Protein 4P4M (pdb70)

Solvent-accessible surface area: 14721 Å² total; per-residue (Å²): 184,105,66,112,68,2,35,72,59,0,48,107,2,45,38,10,30,94,204,27,0,21,58,7,52,95,80,83,51,5,121,39,10,106,66,0,65,159,98,5,144,93,5,120,90,16,75,116,55,26,71,18,1,16,162,15,44,140,19,31,82,65,131,1,38,69,101,7,3,60,70,0,23,83,31,0,106,94,23,2,111,109,59,33,24,167,44,22,38,4,54,9,2,6,24,36,61,26,159,58,95,112,6,23,22,2,37,5,1,0,3,31,42,166,139,15,82,131,80,112,117,33,6,5,61,70,34,10,2,23,102,0,1,109,53,0,66,79,72,159,1,4,72,21,53,14,40,89,31,73,42,101,0,31,1,0,0,70,11,69,90,66,121,146,87,100,103,19,69,0,12,57,0,35,0,40,2,1,40,39,122,1,24,17,1,0,41,5,24,44,1,5,16,157,77,14,24,66,80,3,79,105,24,0,130,93,107,20,22,43,13,16,24,18,1,0,0,105,50,28,70,122,150,119,54,126,130,106,74,68,17,18,117,82,4,52,8,121,116,139,19,43,118,79,37,44,152,27,201,24,14,75,43,0,1,85,56,3,62,37,118,94,24,120,22,84,101,0,72,100

Organism: Leishmania infantum (NCBI:txid5671)

CATH classification: 1.10.150.20 (+2 more: 3.30.460.10, 3.30.210.10)

Secondary structure (DSSP, 8-state):
-HHHHHHHHHTTSTT--HHHHHHHHHHH---SHHHHHHHGGG-SS--HHHHHHHHTHHHHTSPEEHHHHHHHHHHHHHHHHHHH-TTEEEEE-HHHHTT-SEESSEEEEEEE-TTSPPPSS-GGGGTHHHHHHHHHHHTTSEEEEEEE-SSEEEEEE-PPPB---B-PPPEEEEEEEE-GGGHHHHHHHHH--HHHHHHHHHHHHHTTEEE-SS-EEE--SHHHH---SSSEETTEE-HHHHTTB---SSHHHHHHHTT-----GGG---

Foldseek 3Di:
DQLVQLQVACCLFPPDHSVNSSCCCVVPVDRHLVVCLVCVVVDDVDDQLSVQSSVQVVLQPDWAFLVVLVVVQVVLQVLCCVQVNDQKGKDWAAVSQLVDRTHNATEIEIEGEPPHDDDPDQPLVVCVVVSSVVSQVVVVQFDGFNDDDSFKTWGWGFDPWDDVIRGTGTGIYMYGYAYHQLQQLLNDARNADPVLVVVLQVLLVVQQWGGDSLAIFRQDDPVSNPPPDSADDSNHGDPVRVVRGDGDDHNVVSCVVSVHDDDRSNRRDD

Radius of gyration: 20.67 Å; Cα contacts (8 Å, |Δi|>4): 439; chains: 1; bounding box: 66×52×55 Å

Sequence (270 aa):
KPKLKAIQELTQVHHGFGPRAAAALFDREGIFTVDELLQQKADSIPSLTDQQRVGIKYFYDINEKKIPMMQESVLHENYLREKCMEEVLGKDFSILICGSYRRRHPFSGDVDAILSRTLDAPPLSEPVAATGVLGHFVEFLESLKYLEATMAQGPLKYMGMGRLPPRINTKVYKARRVDIRRLIETKSVPTAMMLTFTGSKNFNVIMRQQAAISKGYLLNEYGLFKLGTPEEARGKNAGEEELGVPKDELEDKRVEVRSEQQDVFDVLGMPYAKPENRDP

InterPro domains:
  IPR002008 DNA polymerase family X, beta-like [PR00870] (64-81)
  IPR002008 DNA polymerase family X, beta-like [PR00870] (140-154)
  IPR002008 DNA polymerase family X, beta-like [PR00870] (181-200)
  IPR002008 DNA polymerase family X, beta-like [PR00870] (268-276)
  IPR002008 DNA polymerase family X, beta-like [PR00870] (283-290)
  IPR002008 DNA polymerase family X, beta-like [PR00870] (357-374)
  IPR002054 DNA-directed DNA polymerase X [SM00483] (10-375)
  IPR002054 DNA-directed DNA polymerase X [cd00141] (13-374)
  IPR010996 Crossover junction endonuclease MUS81-like, HHH domain [PF14716] (12-82)
  IPR018944 DNA polymerase lambda, fingers domain [PF10391] (97-150)
  IPR022312 DNA polymerase family X [PR00869] (180-194)
  IPR022312 DNA polymerase family X [PR00869] (194-202)
  IPR022312 DNA polymerase family X [PR00869] (356-374)
  IPR022312 DNA polymerase family X [PTHR11276] (10-375)
  IPR027421 DNA polymerase lambda lyase domain superfamily [G3DSA:1.10.150.110] (7-90)
  IPR027421 DNA polymerase lambda lyase domain superfamily [SSF47802] (3-86)
  IPR028207 DNA polymerase beta, palm domain [PF14792] (152-276)
  IPR029398 DNA polymerase beta, thumb domain [PF14791] (283-374)
  IPR037160 DNA polymerase, thumb domain superfamily [G3DSA:3.30.210.10] (276-376)
  IPR043519 Nucleotidyltransferase superfamily [G3DSA:3.30.460.10] (153-275)

Structure (mmCIF, N/CA/C/O backbone):
data_4P4M
#
_entry.id   4P4M
#
_cell.length_a   108.680
_cell.length_b   108.680
_cell.length_c   151.641
_cell.angle_alpha   90.00
_cell.angle_beta   90.00
_cell.angle_gamma   120.00
#
_symmetry.space_group_name_H-M   'P 65 2 2'
#
loop_
_entity.id
_entity.type
_entity.pdbx_description
1 polymer 'DNA polymerase beta'
2 polymer "DNA (5'-D(*CP*AP*GP*TP*A)-3')"
3 polymer "DNA (5'-D(P*AP*TP*AP*CP*TP*G)-3')"
4 non-polymer "2',3'-DIDEOXY-THYMIDINE-5'-TRIPHOSPHATE"
5 non-polymer 'MAGNESIUM ION'
6 non-polymer 'SODIUM ION'
7 water water
#
loop_
_atom_site.group_PDB
_atom_site.id
_atom_site.type_symbol
_atom_site.label_atom_id
_atom_site.label_alt_id
_atom_site.label_comp_id
_atom_site.label_asym_id
_atom_site.label_entity_id
_atom_site.label_seq_id
_atom_site.pdbx_PDB_ins_code
_atom_site.Cartn_x
_atom_site.Cartn_y
_atom_site.Cartn_z
_atom_site.occupancy
_atom_site.B_iso_or_equiv
_atom_site.auth_seq_id
_atom_site.auth_comp_id
_atom_site.auth_asym_id
_atom_site.auth_atom_id
_atom_site.pdbx_PDB_model_num
ATOM 1 N N . LYS A 1 92 ? -0.550 -18.821 24.188 1.00 110.85 90 LYS A N 1
ATOM 2 C CA . LYS A 1 92 ? -1.326 -19.937 23.655 1.00 108.22 90 LYS A CA 1
ATOM 3 C C . LYS A 1 92 ? -2.536 -19.525 22.803 1.00 107.29 90 LYS A C 1
ATOM 4 O O . LYS A 1 92 ? -2.939 -20.274 21.913 1.00 104.21 90 LYS A O 1
ATOM 10 N N . PRO A 1 93 ? -3.126 -18.345 23.072 1.00 109.07 91 PRO A N 1
ATOM 11 C CA . PRO A 1 93 ? -4.320 -17.963 22.308 1.00 103.33 91 PRO A CA 1
ATOM 12 C C . PRO A 1 93 ? -4.157 -18.176 20.804 1.00 93.70 91 PRO A C 1
ATOM 13 O O . PRO A 1 93 ? -5.083 -18.656 20.149 1.00 90.82 91 PRO A O 1
ATOM 17 N N . LYS A 1 94 ? -2.990 -17.834 20.269 1.00 86.85 92 LYS A N 1
ATOM 18 C CA . LYS A 1 94 ? -2.757 -17.936 18.834 1.00 87.94 92 LYS A CA 1
ATOM 19 C C . LYS A 1 94 ? -2.451 -19.361 18.377 1.00 86.47 92 LYS A C 1
ATOM 20 O O . LYS A 1 94 ? -2.408 -19.633 17.179 1.00 80.09 92 LYS A O 1
ATOM 26 N N . LEU A 1 95 ? -2.237 -20.268 19.324 1.00 83.97 93 LEU A N 1
ATOM 27 C CA . LEU A 1 95 ? -2.004 -21.669 18.985 1.00 76.04 93 LEU A CA 1
ATOM 28 C C . LEU A 1 95 ? -3.308 -22.368 18.627 1.00 70.82 93 LEU A C 1
ATOM 29 O O . LEU A 1 95 ? -3.355 -23.179 17.703 1.00 60.62 93 LEU A O 1
ATOM 34 N N . LYS A 1 96 ? -4.366 -22.055 19.369 1.00 68.18 94 LYS A N 1
ATOM 35 C CA . LYS A 1 96 ? -5.690 -22.578 19.060 1.00 65.83 94 LYS A CA 1
ATOM 36 C C . LYS A 1 96 ? -6.170 -21.988 17.738 1.00 60.63 94 LYS A C 1
ATOM 37 O O . LYS A 1 96 ? -6.814 -22.666 16.940 1.00 62.38 94 LYS A O 1
ATOM 39 N N . ALA A 1 97 ? -5.848 -20.718 17.518 1.00 56.69 95 ALA A N 1
ATOM 40 C CA . ALA A 1 97 ? -6.197 -20.037 16.282 1.00 58.25 95 ALA A CA 1
ATOM 41 C C . ALA A 1 97 ? -5.551 -20.731 15.082 1.00 59.92 95 ALA A C 1
ATOM 42 O O . ALA A 1 97 ? -6.210 -21.017 14.082 1.00 52.16 95 ALA A O 1
ATOM 44 N N . ILE A 1 98 ? -4.257 -21.005 15.189 1.00 55.90 96 ILE A N 1
ATOM 45 C CA . ILE A 1 98 ? -3.541 -21.681 14.117 1.00 53.48 96 ILE A CA 1
ATOM 46 C C . ILE A 1 98 ? -4.141 -23.058 13.825 1.00 54.74 96 ILE A C 1
ATOM 47 O O . ILE A 1 98 ? -4.377 -23.407 12.667 1.00 50.10 96 ILE A O 1
ATOM 52 N N . GLN A 1 99 ? -4.406 -23.832 14.873 1.00 54.27 97 GLN A N 1
ATOM 53 C CA . GLN A 1 99 ? -4.993 -25.161 14.701 1.00 58.71 97 GLN A CA 1
ATOM 54 C C . GLN A 1 99 ? -6.384 -25.066 14.074 1.00 62.85 97 GLN A C 1
ATOM 55 O O . GLN A 1 99 ? -6.852 -25.994 13.411 1.00 57.45 97 GLN A O 1
ATOM 57 N N . GLU A 1 100 ? -7.036 -23.933 14.302 1.00 41.68 98 GLU A N 1
ATOM 58 C CA . GLU A 1 100 ? -8.368 -23.672 13.780 1.00 48.89 98 GLU A CA 1
ATOM 59 C C . GLU A 1 100 ? -8.300 -23.248 12.317 1.00 44.68 98 GLU A C 1
ATOM 60 O O . GLU A 1 100 ? -8.959 -23.832 11.452 1.00 39.27 98 GLU A O 1
ATOM 66 N N . LEU A 1 101 ? -7.494 -22.224 12.050 1.00 42.61 99 LEU A N 1
ATOM 67 C CA . LEU A 1 101 ? -7.428 -21.623 10.724 1.00 38.08 99 LEU A CA 1
ATOM 68 C C . LEU A 1 101 ? -6.812 -22.546 9.670 1.00 37.67 99 LEU A C 1
ATOM 69 O O . LEU A 1 101 ? -7.167 -22.472 8.493 1.00 39.45 99 LEU A O 1
ATOM 74 N N . THR A 1 102 ? -5.900 -23.421 10.084 1.00 35.02 100 THR A N 1
ATOM 75 C CA . THR A 1 102 ? -5.287 -24.344 9.136 1.00 35.76 100 THR A CA 1
ATOM 76 C C . THR A 1 102 ? -6.272 -25.414 8.674 1.00 38.41 100 THR A C 1
ATOM 77 O O . THR A 1 102 ? -5.909 -26.304 7.917 1.00 35.94 100 THR A O 1
ATOM 81 N N . GLN A 1 103 ? -7.518 -25.341 9.130 1.00 35.70 101 GLN A N 1
ATOM 82 C CA . GLN A 1 103 ? -8.539 -26.245 8.605 1.00 34.46 101 GLN A CA 1
ATOM 83 C C . GLN A 1 103 ? -8.936 -25.838 7.185 1.00 39.23 101 GLN A C 1
ATOM 84 O O . GLN A 1 103 ? -9.430 -26.661 6.413 1.00 36.51 101 GLN A O 1
ATOM 90 N N . VAL A 1 104 ? -8.718 -24.568 6.845 1.00 33.28 102 VAL A N 1
ATOM 91 C CA . VAL A 1 104 ? -9.050 -24.067 5.510 1.00 30.64 102 VAL A CA 1
ATOM 92 C C . VAL A 1 104 ? -7.986 -24.418 4.469 1.00 31.95 102 VAL A C 1
ATOM 93 O O . VAL A 1 104 ? -6.807 -24.195 4.692 1.00 28.70 102 VAL A O 1
ATOM 97 N N . HIS A 1 105 ? -8.415 -24.952 3.328 1.00 28.50 103 HIS A N 1
ATOM 98 C CA A HIS A 1 105 ? -7.526 -25.316 2.222 0.50 28.03 103 HIS A CA 1
ATOM 99 C CA B HIS A 1 105 ? -7.476 -25.322 2.277 0.50 24.91 103 HIS A CA 1
ATOM 100 C C . HIS A 1 105 ? -6.723 -24.104 1.749 1.00 27.59 103 HIS A C 1
ATOM 101 O O . HIS A 1 105 ? -7.312 -23.063 1.412 1.00 31.23 103 HIS A O 1
ATOM 114 N N . GLY A 1 106 ? -5.398 -24.229 1.716 1.00 28.18 104 GLY A N 1
ATOM 115 C CA . GLY A 1 106 ? -4.535 -23.140 1.291 1.00 30.15 104 GLY A CA 1
ATOM 116 C C . GLY A 1 106 ? -3.885 -22.373 2.436 1.00 33.30 104 GLY A C 1
ATOM 117 O O . GLY A 1 106 ? -2.982 -21.557 2.220 1.00 33.32 104 GLY A O 1
ATOM 118 N N . PHE A 1 107 ? -4.343 -22.618 3.658 1.00 31.20 105 PHE A N 1
ATOM 119 C CA . PHE A 1 107 ? -3.761 -21.950 4.822 1.00 29.93 105 PHE A CA 1
ATOM 120 C C . PHE A 1 107 ? -2.918 -22.918 5.632 1.00 34.88 105 PHE A C 1
ATOM 121 O O . PHE A 1 107 ? -3.424 -23.900 6.143 1.00 37.21 105 PHE A O 1
ATOM 129 N N . GLY A 1 108 ? -1.624 -22.649 5.739 1.00 34.70 106 GLY A N 1
ATOM 130 C CA . GLY A 1 108 ? -0.775 -23.430 6.617 1.00 38.89 106 GLY A CA 1
ATOM 131 C C . GLY A 1 108 ? -0.455 -22.613 7.858 1.00 41.62 106 GLY A C 1
ATOM 132 O O . GLY A 1 108 ? -0.976 -21.505 8.026 1.00 38.19 106 GLY A O 1
ATOM 133 N N . PRO A 1 109 ? 0.414 -23.145 8.732 1.00 38.04 107 PRO A N 1
ATOM 134 C CA . PRO A 1 109 ? 0.780 -22.445 9.972 1.00 42.89 107 PRO A CA 1
ATOM 135 C C . PRO A 1 109 ? 1.248 -21.013 9.722 1.00 47.66 107 PRO A C 1
ATOM 136 O O . PRO A 1 109 ? 0.969 -20.118 10.522 1.00 47.05 107 PRO A O 1
ATOM 140 N N . ARG A 1 110 ? 1.948 -20.794 8.615 1.00 47.30 108 ARG A N 1
ATOM 141 C CA . ARG A 1 110 ? 2.489 -19.472 8.326 1.00 50.72 108 ARG A CA 1
ATOM 142 C C . ARG A 1 110 ? 1.394 -18.441 8.051 1.00 49.92 108 ARG A C 1
ATOM 143 O O . ARG A 1 110 ? 1.413 -17.339 8.609 1.00 45.63 108 ARG A O 1
ATOM 151 N N . ALA A 1 111 ? 0.440 -18.801 7.194 1.00 42.66 109 ALA A N 1
ATOM 152 C CA . ALA A 1 111 ? -0.660 -17.900 6.844 1.00 42.77 109 ALA A CA 1
ATOM 153 C C . ALA A 1 111 ? -1.596 -17.672 8.027 1.00 42.84 109 ALA A C 1
ATOM 154 O O . ALA A 1 111 ? -2.1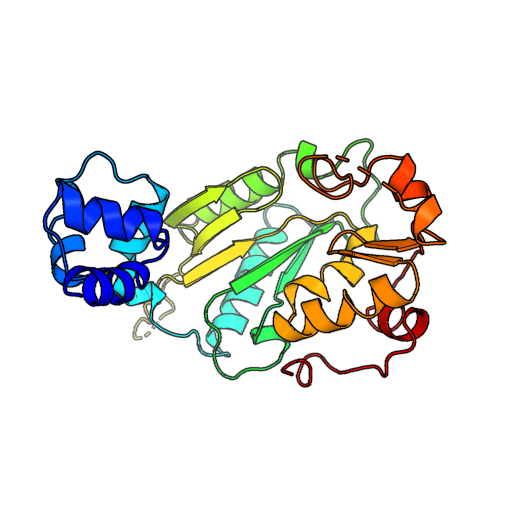30 -16.576 8.211 1.00 45.15 109 ALA A O 1
ATOM 156 N N . ALA A 1 112 ? -1.794 -18.715 8.822 1.00 46.25 110 ALA A N 1
ATOM 157 C CA . ALA A 1 112 ? -2.685 -18.636 9.976 1.00 50.50 110 ALA A CA 1
ATOM 158 C C . ALA A 1 112 ? -2.144 -17.638 11.003 1.00 52.00 110 ALA A C 1
ATOM 159 O O . ALA A 1 112 ? -2.896 -16.836 11.559 1.00 49.73 110 ALA A O 1
ATOM 161 N N . ALA A 1 113 ? -0.835 -17.684 11.238 1.00 46.19 111 ALA A N 1
ATOM 162 C CA . ALA A 1 113 ? -0.183 -16.738 12.142 1.00 45.93 111 ALA A CA 1
ATOM 163 C C . ALA A 1 113 ? -0.394 -15.297 11.679 1.00 54.08 111 ALA A C 1
ATOM 164 O O . ALA A 1 113 ? -0.792 -14.434 12.463 1.00 51.64 111 ALA A O 1
ATOM 166 N N . ALA A 1 114 ? -0.134 -15.041 10.400 1.00 49.81 112 ALA A N 1
ATOM 167 C CA . ALA A 1 114 ? -0.297 -13.701 9.845 1.00 53.81 112 ALA A CA 1
ATOM 168 C C . ALA A 1 114 ? -1.719 -13.181 10.032 1.00 60.49 112 ALA A C 1
ATOM 169 O O . ALA A 1 114 ? -1.919 -12.006 10.342 1.00 62.49 112 ALA A O 1
ATOM 171 N N . LEU A 1 115 ? -2.703 -14.057 9.838 1.00 57.61 113 LEU A N 1
ATOM 172 C CA . LEU A 1 115 ? -4.105 -13.697 10.032 1.00 51.49 113 LEU A CA 1
ATOM 173 C C . LEU A 1 115 ? -4.368 -13.261 11.468 1.00 48.84 113 LEU A C 1
ATOM 174 O O . LEU A 1 115 ? -5.082 -12.290 11.714 1.00 56.26 113 LEU A O 1
ATOM 179 N N . PHE A 1 116 ? -3.798 -14.004 12.410 1.00 47.27 114 PHE A N 1
ATOM 180 C CA . PHE A 1 116 ? -3.959 -13.719 13.829 1.00 49.92 114 PHE A CA 1
ATOM 181 C C . PHE A 1 116 ? -3.263 -12.412 14.212 1.00 58.63 114 PHE A C 1
ATOM 182 O O . PHE A 1 116 ? -3.817 -11.595 14.950 1.00 59.96 114 PHE A O 1
ATOM 190 N N . ASP A 1 117 ? -2.054 -12.213 13.693 1.00 66.02 115 ASP A N 1
ATOM 191 C CA . ASP A 1 117 ? -1.218 -11.080 14.088 1.00 69.92 115 ASP A CA 1
ATOM 192 C C . ASP A 1 117 ? -1.566 -9.775 13.372 1.00 69.25 115 ASP A C 1
ATOM 193 O O . ASP A 1 117 ? -1.501 -8.700 13.967 1.00 73.57 115 ASP A O 1
ATOM 198 N N . ARG A 1 118 ? -1.937 -9.865 12.100 1.00 65.21 116 ARG A N 1
ATOM 199 C CA . ARG A 1 118 ? -2.211 -8.665 11.312 1.00 65.11 116 ARG A CA 1
ATOM 200 C C . ARG A 1 118 ? -3.703 -8.382 11.130 1.00 81.95 116 ARG A C 1
ATOM 201 O O . ARG A 1 118 ? -4.082 -7.312 10.653 1.00 93.97 116 ARG A O 1
ATOM 203 N N . GLU A 1 119 ? -4.549 -9.335 11.511 1.00 78.19 117 GLU A N 1
ATOM 204 C CA . GLU A 1 119 ? -5.983 -9.199 11.277 1.00 72.48 117 GLU A CA 1
ATOM 205 C C . GLU A 1 119 ? -6.811 -9.479 12.529 1.00 68.53 117 GLU A C 1
ATOM 206 O O . GLU A 1 119 ? -8.013 -9.209 12.560 1.00 67.61 117 GLU A O 1
ATOM 212 N N . GLY A 1 120 ? -6.169 -10.024 13.556 1.00 64.96 118 GLY A N 1
ATOM 213 C CA . GLY A 1 120 ? -6.855 -10.351 14.794 1.00 69.40 118 GLY A CA 1
ATOM 214 C C . GLY A 1 120 ? -7.911 -11.424 14.602 1.00 64.53 118 GLY A C 1
ATOM 215 O O . GLY A 1 120 ? -8.758 -11.647 15.471 1.00 52.03 118 GLY A O 1
ATOM 216 N N . ILE A 1 121 ? -7.857 -12.089 13.451 1.00 60.97 119 ILE A N 1
ATOM 217 C CA . ILE A 1 121 ? -8.791 -13.161 13.133 1.00 51.21 119 ILE A CA 1
ATOM 218 C C . ILE A 1 121 ? -8.347 -14.438 13.827 1.00 54.11 119 ILE A C 1
ATOM 219 O O . ILE A 1 121 ? -7.206 -14.863 13.664 1.00 51.21 119 ILE A O 1
ATOM 224 N N . PHE A 1 122 ? -9.239 -15.050 14.603 1.00 49.94 120 PHE A N 1
ATOM 225 C CA . PHE A 1 122 ? -8.873 -16.259 15.346 1.00 42.59 120 PHE A CA 1
ATOM 226 C C . PHE A 1 122 ? -9.813 -17.447 15.151 1.00 48.94 120 PHE A C 1
ATOM 227 O O . PHE A 1 122 ? -9.603 -18.514 15.739 1.00 50.57 120 PHE A O 1
ATOM 235 N N . THR A 1 123 ? -10.840 -17.281 14.322 1.00 43.82 121 THR A N 1
ATOM 236 C CA . THR A 1 123 ? -11.733 -18.400 14.016 1.00 39.62 121 THR A CA 1
ATOM 237 C C . THR A 1 123 ? -12.003 -18.496 12.526 1.00 35.69 121 THR A C 1
ATOM 238 O O . THR A 1 123 ? -11.953 -17.492 11.813 1.00 42.08 121 THR A O 1
ATOM 242 N N . VAL A 1 124 ? -12.298 -19.710 12.069 1.00 33.37 122 VAL A N 1
ATOM 243 C CA . VAL A 1 124 ? -12.646 -19.954 10.676 1.00 35.51 122 VAL A CA 1
ATOM 244 C C . VAL A 1 124 ? -13.864 -19.131 10.261 1.00 38.97 122 VAL A C 1
ATOM 245 O O . VAL A 1 124 ? -13.909 -18.603 9.154 1.00 37.99 122 VAL A O 1
ATOM 249 N N . ASP A 1 125 ? -14.840 -19.029 11.166 1.00 35.71 123 ASP A N 1
ATOM 250 C CA . ASP A 1 125 ? -16.094 -18.310 10.923 1.00 42.40 123 ASP A CA 1
ATOM 251 C C . ASP A 1 125 ? -15.833 -16.844 10.580 1.00 40.69 123 ASP A C 1
ATOM 252 O O . ASP A 1 125 ? -16.484 -16.272 9.700 1.00 37.39 123 ASP A O 1
ATOM 257 N N . GLU A 1 126 ? -14.889 -16.233 11.291 1.00 36.94 124 GLU A N 1
ATOM 258 C CA . GLU A 1 126 ? -14.508 -14.847 11.036 1.00 33.98 124 GLU A CA 1
ATOM 259 C C . GLU A 1 126 ? -13.760 -14.700 9.711 1.00 34.45 124 GLU A C 1
ATOM 260 O O . GLU A 1 126 ? -13.966 -13.733 8.979 1.00 42.52 124 GLU A O 1
ATOM 266 N N . LEU A 1 127 ? -12.895 -15.663 9.406 1.00 33.39 125 LEU A N 1
ATOM 267 C CA . LEU A 1 127 ? -12.197 -15.663 8.116 1.00 34.56 125 LEU A CA 1
ATOM 268 C C . LEU A 1 127 ? -13.180 -15.682 6.947 1.00 39.30 125 LEU A C 1
ATOM 269 O O . LEU A 1 127 ? -13.013 -14.931 5.988 1.00 41.44 125 LEU A O 1
ATOM 274 N N . LEU A 1 128 ? -14.204 -16.530 7.031 1.00 33.53 126 LEU A N 1
ATOM 275 C CA . LEU A 1 128 ? -15.189 -16.640 5.951 1.00 42.11 126 LEU A CA 1
ATOM 276 C C . LEU A 1 128 ? -15.955 -15.335 5.745 1.00 47.71 126 LEU A C 1
ATOM 277 O O . LEU A 1 128 ? -16.104 -14.860 4.618 1.00 42.55 126 LEU A O 1
ATOM 282 N N . GLN A 1 129 ? -16.446 -14.769 6.844 1.00 37.37 127 GLN A N 1
ATOM 283 C CA A GLN A 1 129 ? -17.258 -13.550 6.766 0.60 43.03 127 GLN A CA 1
ATOM 284 C CA B GLN A 1 129 ? -17.231 -13.546 6.829 0.40 42.04 127 GLN A CA 1
ATOM 285 C C . GLN A 1 129 ? -16.426 -12.359 6.286 1.00 45.01 127 GLN A C 1
ATOM 286 O O . GLN A 1 129 ? -16.964 -11.454 5.645 1.00 54.18 127 GLN A O 1
ATOM 297 N N . LYS A 1 130 ? -15.121 -12.373 6.547 1.00 42.31 128 LYS A N 1
ATOM 298 C CA . LYS A 1 130 ? -14.256 -11.237 6.203 1.00 53.61 128 LYS A CA 1
ATOM 299 C C . LYS A 1 130 ? -13.358 -11.368 4.965 1.00 59.19 128 LYS A C 1
ATOM 300 O O . LYS A 1 130 ? -12.806 -10.370 4.503 1.00 55.24 128 LYS A O 1
ATOM 306 N N . ALA A 1 131 ? -13.197 -12.580 4.440 1.00 50.34 129 ALA A N 1
ATOM 307 C CA . ALA A 1 131 ? -12.228 -12.827 3.363 1.00 44.17 129 ALA A CA 1
ATOM 308 C C . ALA A 1 131 ? -12.224 -11.773 2.248 1.00 45.25 129 ALA A C 1
ATOM 309 O O . ALA A 1 131 ? -11.163 -11.371 1.771 1.00 47.54 129 ALA A O 1
ATOM 311 N N . ASP A 1 132 ? -13.405 -11.347 1.817 1.00 46.00 130 ASP A N 1
ATOM 312 C CA . ASP A 1 132 ? -13.505 -10.409 0.701 1.00 58.32 130 ASP A CA 1
ATOM 313 C C . ASP A 1 132 ? -12.815 -9.073 0.998 1.00 65.19 130 ASP A C 1
ATOM 314 O O . ASP A 1 132 ? -12.332 -8.402 0.087 1.00 61.37 130 ASP A O 1
ATOM 319 N N . SER A 1 133 ? -12.761 -8.701 2.274 1.00 64.98 131 SER A N 1
ATOM 320 C CA . SER A 1 133 ? -12.164 -7.430 2.677 1.00 64.45 131 SER A CA 1
ATOM 321 C C . SER A 1 133 ? -10.671 -7.563 2.959 1.00 64.78 131 SER A C 1
ATOM 322 O O . SER A 1 133 ? -10.021 -6.599 3.358 1.00 71.63 131 SER A O 1
ATOM 325 N N . ILE A 1 134 ? -10.132 -8.761 2.760 1.00 56.13 132 ILE A N 1
ATOM 326 C CA . ILE A 1 134 ? -8.699 -8.992 2.914 1.00 58.07 132 ILE A CA 1
ATOM 327 C C . ILE A 1 134 ? -8.043 -9.116 1.542 1.00 70.32 132 ILE A C 1
ATOM 328 O O . ILE A 1 134 ? -8.332 -10.048 0.796 1.00 64.77 132 ILE A O 1
ATOM 333 N N . PRO A 1 135 ? -7.146 -8.176 1.208 1.00 76.01 133 PRO A N 1
ATOM 334 C CA . PRO A 1 135 ? -6.567 -8.110 -0.137 1.00 62.21 133 PRO A CA 1
ATOM 335 C C . PRO A 1 135 ? -5.360 -9.022 -0.326 1.00 62.51 133 PRO A C 1
ATOM 336 O O . PRO A 1 135 ? -5.080 -9.436 -1.451 1.00 66.26 133 PRO A O 1
ATOM 340 N N . SER A 1 136 ? -4.657 -9.332 0.757 1.00 65.68 134 SER A N 1
ATOM 341 C CA . SER A 1 136 ? -3.450 -10.146 0.671 1.00 69.98 134 SER A CA 1
ATOM 342 C C . SER A 1 136 ? -3.725 -11.584 0.227 1.00 78.19 134 SER A C 1
ATOM 343 O O . SER A 1 136 ? -2.882 -12.211 -0.418 1.00 78.44 134 SER A O 1
ATOM 346 N N . LEU A 1 137 ? -4.902 -12.103 0.571 1.00 80.60 135 LEU A N 1
ATOM 347 C CA . LEU A 1 137 ? -5.265 -13.475 0.217 1.00 67.60 135 LEU A CA 1
ATOM 348 C C . LEU A 1 137 ? -5.032 -13.740 -1.261 1.00 55.94 135 LEU A C 1
ATOM 349 O O . LEU A 1 137 ? -5.388 -12.922 -2.111 1.00 65.05 135 LEU A O 1
ATOM 354 N N . THR A 1 138 ? -4.436 -14.888 -1.561 1.00 43.57 136 THR A N 1
ATOM 355 C CA . THR A 1 138 ? -4.245 -15.315 -2.937 1.00 49.81 136 THR A CA 1
ATOM 356 C C . THR A 1 138 ? -5.537 -15.880 -3.521 1.00 66.98 136 THR A C 1
ATOM 357 O O . THR A 1 138 ? -6.506 -16.128 -2.799 1.00 63.99 136 THR A O 1
ATOM 361 N N . ASP A 1 139 ? -5.539 -16.093 -4.832 1.00 71.29 137 ASP A N 1
ATOM 362 C CA . ASP A 1 139 ? -6.680 -16.698 -5.512 1.00 64.94 137 ASP A CA 1
ATOM 363 C C . ASP A 1 139 ? -6.960 -18.126 -5.025 1.00 53.40 137 ASP A C 1
ATOM 364 O O . ASP A 1 139 ? -8.118 -18.531 -4.895 1.00 61.95 137 ASP A O 1
ATOM 369 N N . GLN A 1 140 ? -5.906 -18.882 -4.738 1.00 38.51 138 GLN A N 1
ATOM 370 C CA . GLN A 1 140 ? -6.076 -20.254 -4.244 1.00 22.55 138 GLN A CA 1
ATOM 371 C C . GLN A 1 140 ? -6.687 -20.350 -2.834 1.00 39.58 138 GLN A C 1
ATOM 372 O O . GLN A 1 140 ? -7.471 -21.262 -2.533 1.00 36.76 138 GLN A O 1
ATOM 378 N N . GLN A 1 141 ? -6.292 -19.435 -1.955 1.00 39.25 139 GLN A N 1
ATOM 379 C CA . GLN A 1 141 ? -6.857 -19.394 -0.610 1.00 34.70 139 GLN A CA 1
ATOM 380 C C . GLN A 1 141 ? -8.323 -19.003 -0.693 1.00 32.63 139 GLN A C 1
ATOM 381 O O . GLN A 1 141 ? -9.152 -19.456 0.109 1.00 29.15 139 GLN A O 1
ATOM 387 N N . ARG A 1 142 ? -8.649 -18.168 -1.677 1.00 27.03 140 ARG A N 1
ATOM 388 C CA . ARG A 1 142 ? -10.019 -17.693 -1.834 1.00 27.11 140 ARG A CA 1
ATOM 389 C C . ARG A 1 142 ? -10.969 -18.821 -2.222 1.00 27.71 140 ARG A C 1
ATOM 390 O O . ARG A 1 142 ? -12.139 -18.820 -1.827 1.00 25.21 140 ARG A O 1
ATOM 398 N N . VAL A 1 143 ? -10.470 -19.782 -2.996 1.00 25.46 141 VAL A N 1
ATOM 399 C CA . VAL A 1 143 ? -11.273 -20.953 -3.341 1.00 23.16 141 VAL A CA 1
ATOM 400 C C . VAL A 1 143 ? -11.516 -21.825 -2.112 1.00 28.51 141 VAL A C 1
ATOM 401 O O . VAL A 1 143 ? -12.622 -22.327 -1.904 1.00 24.88 141 VAL A O 1
ATOM 405 N N . GLY A 1 144 ? -10.491 -21.998 -1.283 1.00 25.80 142 GLY A N 1
ATOM 406 C CA . GLY A 1 144 ? -10.642 -22.787 -0.069 1.00 26.06 142 GLY A CA 1
ATOM 407 C C . GLY A 1 144 ? -11.693 -22.214 0.866 1.00 27.43 142 GLY A C 1
ATOM 408 O O . GLY A 1 144 ? -12.437 -22.940 1.538 1.00 26.56 142 GLY A O 1
ATOM 409 N N . ILE A 1 145 ? -11.757 -20.888 0.909 1.00 23.20 143 ILE A N 1
ATOM 410 C CA . ILE A 1 145 ? -12.739 -20.199 1.729 1.00 22.92 143 ILE A CA 1
ATOM 411 C C . ILE A 1 145 ? -14.146 -20.310 1.146 1.00 30.40 143 ILE A C 1
ATOM 412 O O . ILE A 1 145 ? -15.093 -20.684 1.844 1.00 24.93 143 ILE A O 1
ATOM 417 N N . LYS A 1 146 ? -14.280 -19.997 -0.136 1.00 24.94 144 LYS A N 1
ATOM 418 C CA . LYS A 1 146 ? -15.587 -20.027 -0.796 1.00 27.68 144 LYS A CA 1
ATOM 419 C C . LYS A 1 146 ? -16.246 -21.407 -0.761 1.00 22.24 144 LYS A C 1
ATOM 420 O O . LYS A 1 146 ? -17.474 -21.517 -0.621 1.00 22.37 144 LYS A O 1
ATOM 426 N N . TYR A 1 147 ? -15.433 -22.457 -0.891 1.00 21.61 145 TYR A N 1
ATOM 427 C CA . TYR A 1 147 ? -15.932 -23.835 -0.928 1.00 21.34 145 TYR A CA 1
ATOM 428 C C . TYR A 1 147 ? -15.709 -24.603 0.381 1.00 19.14 145 TYR A C 1
ATOM 429 O O . TYR A 1 147 ? -15.673 -25.834 0.386 1.00 21.44 145 TYR A O 1
ATOM 438 N N . PHE A 1 148 ? -15.580 -23.875 1.489 1.00 21.28 146 PHE A N 1
ATOM 439 C CA . PHE A 1 148 ? -15.338 -24.501 2.794 1.00 23.39 146 PHE A CA 1
ATOM 440 C C . PHE A 1 148 ? -16.339 -25.609 3.131 1.00 26.30 146 PHE A C 1
ATOM 441 O O . PHE A 1 148 ? -15.935 -26.695 3.536 1.00 22.26 146 PHE A O 1
ATOM 449 N N . TYR A 1 149 ? -17.636 -25.351 2.966 1.00 21.27 147 TYR A N 1
ATOM 450 C CA . TYR A 1 149 ? -18.631 -26.388 3.260 1.00 25.35 147 TYR A CA 1
ATOM 451 C C . TYR A 1 149 ? -18.432 -27.636 2.378 1.00 21.06 147 TYR A C 1
ATOM 452 O O . TYR A 1 149 ? -18.305 -28.758 2.894 1.00 21.94 147 TYR A O 1
ATOM 461 N N . ASP A 1 150 ? -18.383 -27.443 1.057 1.00 18.98 148 ASP A N 1
ATOM 462 C CA . ASP A 1 150 ? -18.226 -28.569 0.122 1.00 18.17 148 ASP A CA 1
ATOM 463 C C . ASP A 1 150 ? -16.958 -29.381 0.403 1.00 26.93 148 ASP A C 1
ATOM 464 O O . ASP A 1 150 ? -16.976 -30.615 0.394 1.00 20.60 148 ASP A O 1
ATOM 469 N N . ILE A 1 151 ? -15.857 -28.678 0.636 1.00 20.24 149 ILE A N 1
ATOM 470 C CA . ILE A 1 151 ? -14.553 -29.325 0.789 1.00 18.85 149 ILE A CA 1
ATOM 471 C C . ILE A 1 151 ? -14.490 -30.237 2.024 1.00 22.36 149 ILE A C 1
ATOM 472 O O . ILE A 1 151 ? -13.773 -31.233 2.028 1.00 26.94 149 ILE A O 1
ATOM 477 N N . ASN A 1 152 ? -15.258 -29.917 3.061 1.00 20.92 150 ASN A N 1
ATOM 478 C CA . ASN A 1 152 ? -15.269 -30.757 4.256 1.00 24.02 150 ASN A CA 1
ATOM 479 C C . ASN A 1 152 ? -16.232 -31.948 4.192 1.00 28.04 150 ASN A C 1
ATOM 480 O O . ASN A 1 152 ? -16.375 -32.679 5.170 1.00 28.84 150 ASN A O 1
ATOM 485 N N . GLU A 1 153 ? -16.897 -32.142 3.055 1.00 21.97 151 GLU A N 1
ATOM 486 C CA . GLU A 1 153 ? -17.813 -33.282 2.906 1.00 21.45 151 GLU A CA 1
ATOM 487 C C . GLU A 1 153 ? -17.112 -34.411 2.128 1.00 24.01 151 GLU A C 1
ATOM 488 O O . GLU A 1 153 ? -16.428 -34.148 1.156 1.00 28.30 151 GLU A O 1
ATOM 494 N N . LYS A 1 154 ? -17.260 -35.658 2.569 1.00 22.88 152 LYS A N 1
ATOM 495 C CA A LYS A 1 154 ? -16.651 -36.800 1.883 0.40 26.77 152 LYS A CA 1
ATOM 496 C CA B LYS A 1 154 ? -16.626 -36.764 1.858 0.60 24.55 152 LYS A CA 1
ATOM 497 C C . LYS A 1 154 ? -17.476 -37.243 0.681 1.00 24.93 152 LYS A C 1
ATOM 498 O O . LYS A 1 154 ? -18.693 -37.085 0.675 1.00 26.67 152 LYS A O 1
ATOM 509 N N . ILE A 1 155 ? -16.811 -37.806 -0.327 1.00 23.07 153 ILE A N 1
ATOM 510 C CA . ILE A 1 155 ? -17.473 -38.308 -1.534 1.00 17.11 153 ILE A CA 1
ATOM 511 C C . ILE A 1 155 ? -17.786 -39.808 -1.389 1.00 22.24 153 ILE A C 1
ATOM 512 O O . ILE A 1 155 ? -16.869 -40.609 -1.215 1.00 20.48 153 ILE A O 1
ATOM 517 N N . PRO A 1 156 ? -19.071 -40.195 -1.484 1.00 25.28 154 PRO A N 1
ATOM 518 C CA . PRO A 1 156 ? -19.415 -41.623 -1.444 1.00 22.53 154 PRO A CA 1
ATOM 519 C C . PRO A 1 156 ? -18.900 -42.331 -2.696 1.00 22.81 154 PRO A C 1
ATOM 520 O O . PRO A 1 156 ? -18.896 -41.734 -3.776 1.00 22.96 154 PRO A O 1
ATOM 524 N N . MET A 1 157 ? -18.493 -43.591 -2.553 1.00 25.04 155 MET A N 1
ATOM 525 C CA A MET A 1 157 ? -17.976 -44.366 -3.680 0.50 26.03 155 MET A CA 1
ATOM 526 C CA B MET A 1 157 ? -17.985 -44.383 -3.671 0.50 28.37 155 MET A CA 1
ATOM 527 C C . MET A 1 157 ? -18.877 -44.286 -4.913 1.00 23.95 155 MET A C 1
ATOM 528 O O . MET A 1 157 ? -18.387 -44.134 -6.034 1.00 24.35 155 MET A O 1
ATOM 537 N N . GLN A 1 158 ? -20.192 -44.380 -4.720 1.00 25.19 156 GLN A N 1
ATOM 538 C CA . GLN A 1 158 ? -21.113 -44.332 -5.859 1.00 31.11 156 GLN A CA 1
ATOM 539 C C . GLN A 1 158 ? -20.949 -43.060 -6.696 1.00 28.55 156 GLN A C 1
ATOM 540 O O . GLN A 1 158 ? -21.074 -43.098 -7.920 1.00 25.71 156 GLN A O 1
ATOM 546 N N 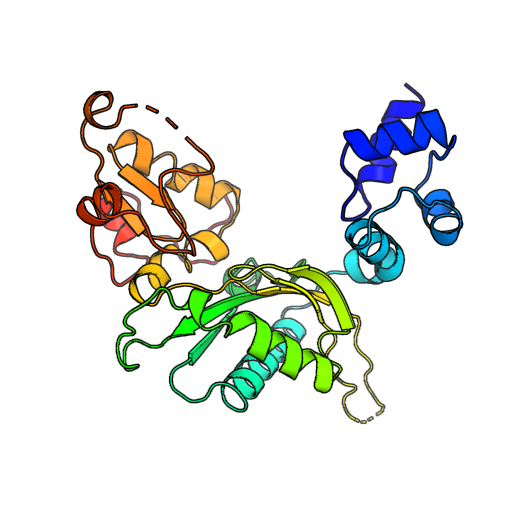. GLU A 1 159 ? -20.673 -41.933 -6.046 1.00 23.49 157 GLU A N 1
ATOM 547 C CA . GLU A 1 159 ? -20.473 -40.698 -6.802 1.00 22.14 157 GLU A CA 1
ATOM 548 C C . GLU A 1 159 ? -19.108 -40.666 -7.511 1.00 18.53 157 GLU A C 1
ATOM 549 O O . GLU A 1 159 ? -19.001 -40.154 -8.629 1.00 21.72 157 GLU A O 1
ATOM 555 N N . SER A 1 160 ? -18.070 -41.204 -6.877 1.00 20.19 158 SER A N 1
ATOM 556 C CA . SER A 1 160 ? -16.769 -41.312 -7.544 1.00 21.58 158 SER A CA 1
ATOM 557 C C . SER A 1 160 ? -16.848 -42.126 -8.837 1.00 25.38 158 SER A C 1
ATOM 558 O O . SER A 1 160 ? -16.167 -41.801 -9.824 1.00 21.12 158 SER A O 1
ATOM 561 N N . VAL A 1 161 ? -17.653 -43.191 -8.834 1.00 22.57 159 VAL A N 1
ATOM 562 C CA . VAL A 1 161 ? -17.908 -43.944 -10.070 1.00 23.57 159 VAL A CA 1
ATOM 563 C C . VAL A 1 161 ? -18.445 -43.018 -11.172 1.00 21.50 159 VAL A C 1
ATOM 564 O O . VAL A 1 161 ? -18.031 -43.114 -12.342 1.00 22.27 159 VAL A O 1
ATOM 568 N N . LEU A 1 162 ? -19.366 -42.131 -10.801 1.00 21.14 160 LEU A N 1
ATOM 569 C CA . LEU A 1 162 ? -19.910 -41.159 -11.755 1.00 21.25 160 LEU A CA 1
ATOM 570 C C . LEU A 1 162 ? -18.858 -40.154 -12.251 1.00 23.51 160 LEU A C 1
ATOM 571 O O . LEU A 1 162 ? -18.867 -39.787 -13.429 1.00 21.22 160 LEU A O 1
ATOM 576 N N . HIS A 1 163 ? -17.979 -39.682 -11.361 1.00 18.01 161 HIS A N 1
ATOM 577 C CA . HIS A 1 163 ? -16.885 -38.799 -11.799 1.00 18.56 161 HIS A CA 1
ATOM 578 C C . HIS A 1 163 ? -15.958 -39.547 -12.759 1.00 19.80 161 HIS A C 1
ATOM 579 O O . HIS A 1 163 ? -15.528 -39.000 -13.787 1.00 19.31 161 HIS A O 1
ATOM 586 N N . GLU A 1 164 ? -15.651 -40.798 -12.437 1.00 16.88 162 GLU A N 1
ATOM 587 C CA . GLU A 1 164 ? -14.808 -41.598 -13.328 1.00 19.18 162 GLU A CA 1
ATOM 588 C C . GLU A 1 164 ? -15.406 -41.706 -14.738 1.00 22.67 162 GLU A C 1
ATOM 589 O O . GLU A 1 164 ? -14.714 -41.488 -15.739 1.00 20.85 162 GLU A O 1
ATOM 595 N N . ASN A 1 165 ? -16.685 -42.063 -14.817 1.00 20.65 163 ASN A N 1
ATOM 596 C CA . ASN A 1 165 ? -17.339 -42.231 -16.116 1.00 24.38 163 ASN A CA 1
ATOM 597 C C . ASN A 1 165 ? -17.404 -40.918 -16.896 1.00 23.71 163 ASN A C 1
ATOM 598 O O . ASN A 1 165 ? -17.205 -40.895 -18.113 1.00 20.97 163 ASN A O 1
ATOM 603 N N . TYR A 1 166 ? -17.683 -39.826 -16.185 1.00 21.44 164 TYR A N 1
ATOM 604 C CA . TYR A 1 166 ? -17.795 -38.504 -16.794 1.00 21.97 164 TYR A CA 1
ATOM 605 C C . TYR A 1 166 ? -16.459 -38.065 -17.394 1.00 22.76 164 TYR A C 1
ATOM 606 O O . TYR A 1 166 ? -16.397 -37.647 -18.550 1.00 22.25 164 TYR A O 1
ATOM 615 N N . LEU A 1 167 ? -15.392 -38.149 -16.605 1.00 19.51 165 LEU A N 1
ATOM 616 C CA . LEU A 1 167 ? -14.071 -37.721 -17.078 1.00 20.20 165 LEU A CA 1
ATOM 617 C C . LEU A 1 167 ? -13.593 -38.581 -18.256 1.00 18.18 165 LEU A C 1
ATOM 618 O O . LEU A 1 167 ? -12.997 -38.060 -19.212 1.00 20.30 165 LEU A O 1
ATOM 623 N N . ARG A 1 168 ? -13.854 -39.891 -18.195 1.00 17.96 166 ARG A N 1
ATOM 624 C CA . ARG A 1 168 ? -13.483 -40.789 -19.300 1.00 19.94 166 ARG A CA 1
ATOM 625 C C . ARG A 1 168 ? -14.226 -40.442 -20.596 1.00 25.20 166 ARG A C 1
ATOM 626 O O . ARG A 1 168 ? -13.640 -40.414 -21.693 1.00 20.00 166 ARG A O 1
ATOM 634 N N . GLU A 1 169 ? -15.524 -40.200 -20.477 1.00 20.00 167 GLU A N 1
ATOM 635 C CA . GLU A 1 169 ? -16.306 -39.803 -21.635 1.00 22.66 167 GLU A CA 1
ATOM 636 C C . GLU A 1 169 ? -15.816 -38.481 -22.236 1.00 21.24 167 GLU A C 1
ATOM 637 O O . GLU A 1 169 ? -15.652 -38.383 -23.452 1.00 22.03 167 GLU A O 1
ATOM 643 N N . LYS A 1 170 ? -15.588 -37.466 -21.397 1.00 20.67 168 LYS A N 1
ATOM 644 C CA . LYS A 1 170 ? -15.177 -36.151 -21.905 1.00 20.60 168 LYS A CA 1
ATOM 645 C C . LYS A 1 170 ? -13.769 -36.217 -22.493 1.00 22.07 168 LYS A C 1
ATOM 646 O O . LYS A 1 170 ? -13.470 -35.545 -23.475 1.00 21.74 168 LYS A O 1
ATOM 652 N N . CYS A 1 171 ? -12.902 -37.021 -21.881 1.00 19.63 169 CYS A N 1
ATOM 653 C CA . CYS A 1 171 ? -11.572 -37.256 -22.438 1.00 20.05 169 CYS A CA 1
ATOM 654 C C . CYS A 1 171 ? -11.669 -37.817 -23.873 1.00 23.45 169 CYS A C 1
ATOM 655 O O . CYS A 1 171 ? -11.036 -37.301 -24.803 1.00 23.03 169 CYS A O 1
ATOM 658 N N . MET A 1 172 ? -12.476 -38.858 -24.063 1.00 20.13 170 MET A N 1
ATOM 659 C CA . MET A 1 172 ? -12.660 -39.421 -25.407 1.00 23.53 170 MET A CA 1
ATOM 660 C C . MET A 1 172 ? -13.194 -38.384 -26.400 1.00 26.71 170 MET A C 1
ATOM 661 O O . MET A 1 172 ? -12.741 -38.324 -27.553 1.00 22.70 170 MET A O 1
ATOM 666 N N . GLU A 1 173 ? -14.152 -37.572 -25.949 1.00 23.86 171 GLU A N 1
ATOM 667 C CA A GLU A 1 173 ? -14.797 -36.582 -26.815 0.50 25.47 171 GLU A CA 1
ATOM 668 C CA B GLU A 1 173 ? -14.810 -36.583 -26.800 0.50 25.25 171 GLU A CA 1
ATOM 669 C C . GLU A 1 173 ? -13.832 -35.526 -27.333 1.00 25.38 171 GLU A C 1
ATOM 670 O O . GLU A 1 173 ? -13.819 -35.222 -28.525 1.00 26.08 171 GLU A O 1
ATOM 681 N N . VAL A 1 174 ? -13.015 -34.966 -26.442 1.00 19.54 172 VAL A N 1
ATOM 682 C CA . VAL A 1 174 ? -12.165 -33.836 -26.829 1.00 23.54 172 VAL A CA 1
ATOM 683 C C . VAL A 1 174 ? -10.710 -34.215 -27.159 1.00 27.20 172 VAL A C 1
ATOM 684 O O . VAL A 1 174 ? -10.070 -33.550 -27.983 1.00 23.39 172 VAL A O 1
ATOM 688 N N . LEU A 1 175 ? -10.200 -35.287 -26.548 1.00 22.97 173 LEU A N 1
ATOM 689 C CA . LEU A 1 175 ? -8.814 -35.722 -26.805 1.00 23.37 173 LEU A CA 1
ATOM 690 C C . LEU A 1 175 ? -8.686 -36.952 -27.710 1.00 27.28 173 LEU A C 1
ATOM 691 O O . LEU A 1 175 ? -7.632 -37.168 -28.323 1.00 25.11 173 LEU A O 1
ATOM 696 N N . GLY A 1 176 ? -9.736 -37.768 -27.781 1.00 24.39 174 GLY A N 1
ATOM 697 C CA . GLY A 1 176 ? -9.740 -38.925 -28.673 1.00 23.71 174 GLY A CA 1
ATOM 698 C C . GLY A 1 176 ? -9.096 -40.180 -28.105 1.00 23.15 174 GLY A C 1
ATOM 699 O O . GLY A 1 176 ? -8.674 -40.206 -26.952 1.00 20.48 174 GLY A O 1
ATOM 700 N N . LYS A 1 177 ? -8.986 -41.220 -28.934 1.00 21.53 175 LYS A N 1
ATOM 701 C CA . LYS A 1 177 ? -8.584 -42.548 -28.469 1.00 22.20 175 LYS A CA 1
ATOM 702 C C . LYS A 1 177 ? -7.121 -42.654 -28.035 1.00 23.50 175 LYS A C 1
ATOM 703 O O . LYS A 1 177 ? -6.743 -43.641 -27.411 1.00 23.40 175 LYS A O 1
ATOM 709 N N . ASP A 1 178 ? -6.289 -41.664 -28.368 1.00 22.98 176 ASP A N 1
ATOM 710 C CA . ASP A 1 178 ? -4.874 -41.722 -27.950 1.00 24.32 176 ASP A CA 1
ATOM 711 C C . ASP A 1 178 ? -4.691 -41.523 -26.442 1.00 22.16 176 ASP A C 1
ATOM 712 O O . ASP A 1 178 ? -3.607 -41.777 -25.910 1.00 18.64 176 ASP A O 1
ATOM 717 N N . PHE A 1 179 ? -5.732 -41.042 -25.761 1.00 21.44 177 PHE A N 1
ATOM 718 C CA . PHE A 1 179 ? -5.635 -40.712 -24.339 1.00 18.84 177 PHE A CA 1
ATOM 719 C C . PHE A 1 179 ? -6.544 -41.568 -23.453 1.00 22.54 177 PHE A C 1
ATOM 720 O O . PHE A 1 179 ? -7.529 -42.131 -23.919 1.00 22.23 177 PHE A O 1
ATOM 728 N N . SER A 1 180 ? -6.201 -41.674 -22.172 1.00 18.53 178 SER A N 1
ATOM 729 C CA . SER A 1 180 ? -7.083 -42.347 -21.224 1.00 20.06 178 SER A CA 1
ATOM 730 C C . SER A 1 180 ? -7.086 -41.666 -19.851 1.00 22.97 178 SER A C 1
ATOM 731 O O . SER A 1 180 ? -6.163 -40.913 -19.516 1.00 16.49 178 SER A O 1
ATOM 734 N N . ILE A 1 181 ? -8.132 -41.947 -19.073 1.00 19.73 179 ILE A N 1
ATOM 735 C CA . ILE A 1 181 ? -8.273 -41.464 -17.695 1.00 18.42 179 ILE A CA 1
ATOM 736 C C . ILE A 1 181 ? -8.383 -42.645 -16.730 1.00 20.82 179 ILE A C 1
ATOM 737 O O . ILE A 1 181 ? -9.136 -43.600 -16.986 1.00 21.30 179 ILE A O 1
ATOM 742 N N . LEU A 1 182 ? -7.634 -42.575 -15.627 1.00 17.43 180 LEU A N 1
ATOM 743 C CA . LEU A 1 182 ? -7.683 -43.572 -14.548 1.00 22.75 180 LEU A CA 1
ATOM 744 C C . LEU A 1 182 ? -7.839 -42.846 -13.206 1.00 24.03 180 LEU A C 1
ATOM 745 O O . LEU A 1 182 ? -7.096 -41.904 -12.919 1.00 20.39 180 LEU A O 1
ATOM 750 N N . ILE A 1 183 ? -8.792 -43.280 -12.386 1.00 19.40 181 ILE A N 1
ATOM 751 C CA . ILE A 1 183 ? -8.996 -42.673 -11.069 1.00 18.97 181 ILE A CA 1
ATOM 752 C C . ILE A 1 183 ? -8.302 -43.526 -10.004 1.00 20.78 181 ILE A C 1
ATOM 753 O O . ILE A 1 183 ? -8.574 -44.725 -9.892 1.00 21.13 181 ILE A O 1
ATOM 758 N N . CYS A 1 184 ? -7.412 -42.909 -9.232 1.00 18.75 182 CYS A N 1
ATOM 759 C CA . CYS A 1 184 ? -6.632 -43.612 -8.211 1.00 18.14 182 CYS A CA 1
ATOM 760 C C . CYS A 1 184 ? -7.059 -43.197 -6.803 1.00 20.66 182 CYS A C 1
ATOM 761 O O . CYS A 1 184 ? -8.240 -43.206 -6.504 1.00 17.56 182 CYS A O 1
ATOM 764 N N . GLY A 1 185 ? -6.105 -42.823 -5.948 1.00 19.11 183 GLY A N 1
ATOM 765 C CA . GLY A 1 185 ? -6.431 -42.396 -4.591 1.00 19.27 183 GLY A CA 1
ATOM 766 C C . GLY A 1 185 ? -7.159 -43.453 -3.756 1.00 19.77 183 GLY A C 1
ATOM 767 O O . GLY A 1 185 ? -7.098 -44.646 -4.049 1.00 19.15 183 GLY A O 1
ATOM 768 N N . SER A 1 186 ? -7.853 -43.010 -2.707 1.00 20.01 184 SER A N 1
ATOM 769 C CA . SER A 1 186 ? -8.545 -43.925 -1.799 1.00 20.24 184 SER A CA 1
ATOM 770 C C . SER A 1 186 ? -9.726 -44.651 -2.451 1.00 23.39 184 SER A C 1
ATOM 771 O O . SER A 1 186 ? -10.158 -45.699 -1.968 1.00 23.05 184 SER A O 1
ATOM 774 N N . TYR A 1 187 ? -10.2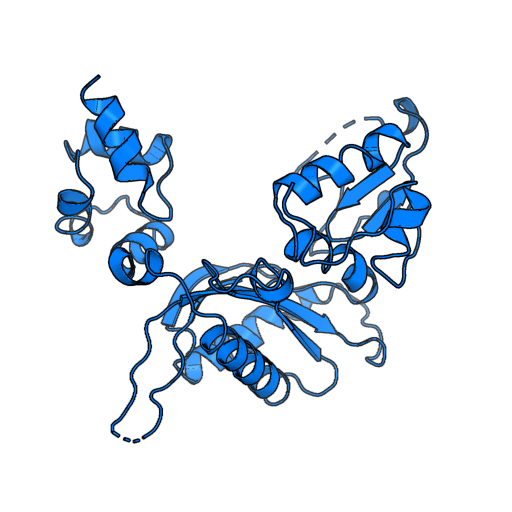38 -44.090 -3.542 1.00 18.88 185 TYR A N 1
ATOM 775 C CA . TYR A 1 187 ? -11.230 -44.763 -4.378 1.00 22.46 185 TYR A CA 1
ATOM 776 C C . TYR A 1 187 ? -10.700 -46.086 -4.942 1.00 19.98 185 TYR A C 1
ATOM 777 O O . TYR A 1 187 ? -11.368 -47.120 -4.846 1.00 19.92 185 TYR A O 1
ATOM 786 N N . ARG A 1 188 ? -9.509 -46.059 -5.539 1.00 20.23 186 ARG A N 1
ATOM 787 C CA . ARG A 1 188 ? -8.912 -47.299 -6.051 1.00 19.75 186 ARG A CA 1
ATOM 788 C C . ARG A 1 188 ? -8.573 -48.272 -4.902 1.00 23.06 186 ARG A C 1
ATOM 789 O O . ARG A 1 188 ? -8.564 -49.501 -5.096 1.00 21.59 186 ARG A O 1
ATOM 797 N N . ARG A 1 189 ? -8.323 -47.731 -3.705 1.00 20.14 187 ARG A N 1
ATOM 798 C CA . ARG A 1 189 ? -8.110 -48.555 -2.507 1.00 23.07 187 ARG A CA 1
ATOM 799 C C . ARG A 1 189 ? -9.441 -49.074 -1.925 1.00 25.19 187 ARG A C 1
ATOM 800 O O . ARG A 1 189 ? -9.466 -49.712 -0.865 1.00 24.38 187 ARG A O 1
ATOM 808 N N . ARG A 1 190 ? -10.532 -48.805 -2.640 1.00 20.61 188 ARG A N 1
ATOM 809 C CA . ARG A 1 190 ? -11.875 -49.315 -2.296 1.00 20.71 188 ARG A CA 1
ATOM 810 C C . ARG A 1 190 ? -12.479 -48.805 -0.984 1.00 29.57 188 ARG A C 1
ATOM 811 O O . ARG A 1 190 ? -13.315 -49.485 -0.364 1.00 26.78 188 ARG A O 1
ATOM 819 N N . HIS A 1 191 ? -12.079 -47.606 -0.568 1.00 23.86 189 HIS A N 1
ATOM 820 C CA . HIS A 1 191 ? -12.716 -46.969 0.585 1.00 25.23 189 HIS A CA 1
ATOM 821 C C . HIS A 1 191 ? -14.155 -46.583 0.238 1.00 23.36 189 HIS A C 1
ATOM 822 O O . HIS A 1 191 ? -14.430 -46.138 -0.877 1.00 23.40 189 HIS A O 1
ATOM 829 N N . PRO A 1 192 ? -15.085 -46.759 1.190 1.00 23.42 190 PRO A N 1
ATOM 830 C CA . PRO A 1 192 ? -16.475 -46.346 0.948 1.00 22.83 190 PRO A CA 1
ATOM 831 C C . PRO A 1 192 ? -16.634 -44.831 0.752 1.00 23.10 190 PRO A C 1
ATOM 832 O O . PRO A 1 192 ? -17.612 -44.415 0.126 1.00 24.25 190 PRO A O 1
ATOM 836 N N . PHE A 1 193 ? -15.708 -44.033 1.283 1.00 22.35 191 PHE A N 1
ATOM 837 C CA . PHE A 1 193 ? -15.697 -42.586 1.038 1.00 24.41 191 PHE A CA 1
ATOM 838 C C . PHE A 1 193 ? -14.296 -42.102 0.674 1.00 24.61 191 PHE A C 1
ATOM 839 O O . PHE A 1 193 ? -13.301 -42.709 1.080 1.00 24.92 191 PHE A O 1
ATOM 847 N N . SER A 1 194 ? -14.221 -40.998 -0.072 1.00 20.75 192 SER A N 1
ATOM 848 C CA . SER A 1 194 ? -12.940 -40.388 -0.427 1.00 18.22 192 SER A CA 1
ATOM 849 C C . SER A 1 194 ? -12.996 -38.873 -0.233 1.00 25.46 192 SER A C 1
ATOM 850 O O . SER A 1 194 ? -14.061 -38.263 -0.339 1.00 23.94 192 SER A O 1
ATOM 853 N N . GLY A 1 195 ? -11.841 -38.268 0.028 1.00 19.73 193 GLY A N 1
ATOM 854 C CA . GLY A 1 195 ? -11.767 -36.831 0.228 1.00 23.34 193 GLY A CA 1
ATOM 855 C C . GLY A 1 195 ? -11.829 -36.035 -1.070 1.00 23.93 193 GLY A C 1
ATOM 856 O O . GLY A 1 195 ? -12.404 -34.949 -1.104 1.00 22.94 193 GLY A O 1
ATOM 857 N N . ASP A 1 196 ? -11.234 -36.571 -2.134 1.00 21.27 194 ASP A N 1
ATOM 858 C CA . ASP A 1 196 ? -11.154 -35.865 -3.421 1.00 16.04 194 ASP A CA 1
ATOM 859 C C . ASP A 1 196 ? -11.183 -36.875 -4.571 1.00 19.83 194 ASP A C 1
ATOM 860 O O . ASP A 1 196 ? -11.375 -38.082 -4.353 1.00 18.86 194 ASP A O 1
ATOM 865 N N . VAL A 1 197 ? -11.010 -36.381 -5.791 1.00 19.03 195 VAL A N 1
ATOM 866 C CA . VAL A 1 197 ? -10.888 -37.242 -6.967 1.00 21.48 195 VAL A CA 1
ATOM 867 C C . VAL A 1 197 ? -9.459 -37.133 -7.519 1.00 20.65 195 VAL A C 1
ATOM 868 O O . VAL A 1 197 ? -9.050 -36.050 -7.933 1.00 17.22 195 VAL A O 1
ATOM 872 N N . ASP A 1 198 ? -8.702 -38.238 -7.515 1.00 17.08 196 ASP A N 1
ATOM 873 C CA . ASP A 1 198 ? -7.328 -38.245 -8.028 1.00 20.46 196 ASP A CA 1
ATOM 874 C C . ASP A 1 198 ? -7.254 -38.928 -9.386 1.00 21.69 196 ASP A C 1
ATOM 875 O O . ASP A 1 198 ? -7.354 -40.160 -9.475 1.00 20.51 196 ASP A O 1
ATOM 880 N N . ALA A 1 199 ? -7.070 -38.139 -10.441 1.00 16.99 197 ALA A N 1
ATOM 881 C CA . ALA A 1 199 ? -7.076 -38.686 -11.793 1.00 19.22 197 ALA A CA 1
ATOM 882 C C . ALA A 1 199 ? -5.688 -38.636 -12.445 1.00 16.95 197 ALA A C 1
ATOM 883 O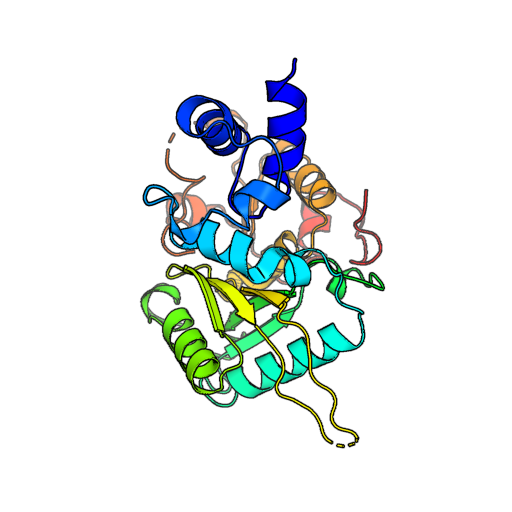 O . ALA A 1 199 ? -4.922 -37.694 -12.219 1.00 17.78 197 ALA A O 1
ATOM 885 N N . ILE A 1 200 ? -5.377 -39.665 -13.235 1.00 15.84 198 ILE A N 1
ATOM 886 C CA . ILE A 1 200 ? -4.215 -39.655 -14.130 1.00 16.64 198 ILE A CA 1
ATOM 887 C C . ILE A 1 200 ? -4.689 -39.566 -15.574 1.00 15.43 198 ILE A C 1
ATOM 888 O O . ILE A 1 200 ? -5.553 -40.337 -16.011 1.00 18.97 198 ILE A O 1
ATOM 893 N N . LEU A 1 201 ? -4.131 -38.605 -16.305 1.00 14.49 199 LEU A N 1
ATOM 894 C CA . LEU A 1 201 ? -4.351 -38.486 -17.740 1.00 13.16 199 LEU A CA 1
ATOM 895 C C . LEU A 1 201 ? -3.070 -38.943 -18.446 1.00 13.63 199 LEU A C 1
ATOM 896 O O . LEU A 1 201 ? -1.988 -38.459 -18.133 1.00 15.94 199 LEU A O 1
ATOM 901 N N . SER A 1 202 ? -3.179 -39.878 -19.386 1.00 15.48 200 SER A N 1
ATOM 902 C CA . SER A 1 202 ? -1.984 -40.379 -20.063 1.00 16.11 200 SER A CA 1
ATOM 903 C C . SER A 1 202 ? -2.282 -40.914 -21.464 1.00 21.85 200 SER A C 1
ATOM 904 O O . SER A 1 202 ? -3.416 -41.306 -21.759 1.00 18.90 200 SER A O 1
ATOM 907 N N . ARG A 1 203 ? -1.266 -40.924 -22.327 1.00 17.83 201 ARG A N 1
ATOM 908 C CA . ARG A 1 203 ? -1.408 -41.527 -23.655 1.00 16.90 201 ARG A CA 1
ATOM 909 C C . ARG A 1 203 ? -1.358 -43.051 -23.553 1.00 18.43 201 ARG A C 1
ATOM 910 O O . ARG A 1 203 ? -0.638 -43.605 -22.72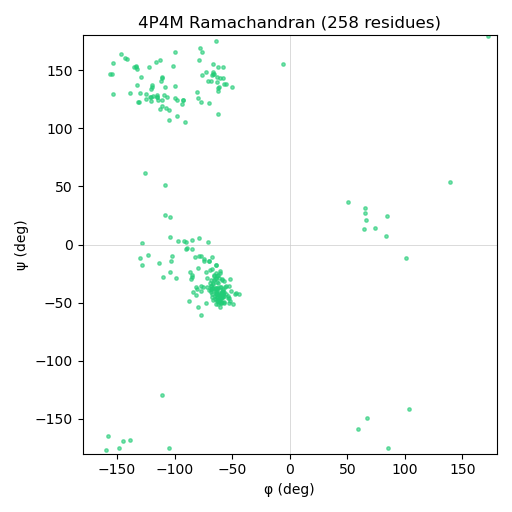0 1.00 21.45 201 ARG A O 1
ATOM 918 N N . THR A 1 204 ? -2.117 -43.736 -24.406 1.00 18.67 202 THR A N 1
ATOM 919 C CA . THR A 1 204 ? -2.187 -45.190 -24.342 1.00 22.90 202 THR A CA 1
ATOM 920 C C . THR A 1 204 ? -0.935 -45.842 -24.938 1.00 25.23 202 THR A C 1
ATOM 921 O O . THR A 1 204 ? -0.160 -45.199 -25.657 1.00 22.32 202 THR A O 1
ATOM 925 N N . LEU A 1 205 ? -0.764 -47.133 -24.662 1.00 23.32 203 LEU A N 1
ATOM 926 C CA . LEU A 1 205 ? 0.331 -47.905 -25.253 1.00 26.11 203 LEU A CA 1
ATOM 927 C C . LEU A 1 205 ? 0.298 -47.915 -26.779 1.00 28.15 203 LEU A C 1
ATOM 928 O O . LEU A 1 205 ? 1.343 -47.971 -27.419 1.00 29.43 203 LEU A O 1
ATOM 933 N N . ASP A 1 206 ? -0.896 -47.836 -27.360 1.00 25.85 204 ASP A N 1
ATOM 934 C CA . ASP A 1 206 ? -1.052 -47.824 -28.820 1.00 28.28 204 ASP A CA 1
ATOM 935 C C . ASP A 1 206 ? -0.790 -46.469 -29.498 1.00 30.26 204 ASP A C 1
ATOM 936 O O . ASP A 1 206 ? -0.563 -46.418 -30.699 1.00 30.57 204 ASP A O 1
ATOM 941 N N . ALA A 1 207 ? -0.850 -45.376 -28.747 1.00 23.92 205 ALA A N 1
ATOM 942 C CA . ALA A 1 207 ? -0.677 -44.041 -29.331 1.00 21.70 205 ALA A CA 1
ATOM 943 C C . ALA A 1 207 ? 0.720 -43.859 -29.920 1.00 24.18 205 ALA A C 1
ATOM 944 O O . ALA A 1 207 ? 1.697 -44.365 -29.364 1.00 26.08 205 ALA A O 1
ATOM 946 N N . PRO A 1 208 ? 0.830 -43.129 -31.043 1.00 24.26 206 PRO A N 1
ATOM 947 C CA . PRO A 1 208 ? 2.183 -42.956 -31.593 1.00 30.94 206 PRO A CA 1
ATOM 948 C C . PRO A 1 208 ? 3.071 -42.117 -30.675 1.00 27.50 206 PRO A C 1
ATOM 949 O O . PRO A 1 208 ? 2.570 -41.245 -29.963 1.00 25.31 206 PRO A O 1
ATOM 953 N N . PRO A 1 209 ? 4.381 -42.399 -30.668 1.00 28.24 207 PRO A N 1
ATOM 954 C CA . PRO A 1 209 ? 5.329 -41.646 -29.837 1.00 29.05 207 PRO A CA 1
ATOM 955 C C . PRO A 1 209 ? 5.456 -40.202 -30.310 1.00 26.20 207 PRO A C 1
ATOM 956 O O . PRO A 1 209 ? 5.349 -39.947 -31.509 1.00 25.36 207 PRO A O 1
ATOM 960 N N . LEU A 1 210 ? 5.677 -39.278 -29.376 1.00 22.66 208 LEU A N 1
ATOM 961 C CA . LEU A 1 210 ? 5.851 -37.863 -29.698 1.00 23.54 208 LEU A CA 1
ATOM 962 C C . LEU A 1 210 ? 7.349 -37.506 -29.708 1.00 22.29 208 LEU A C 1
ATOM 963 O O . LEU A 1 210 ? 8.176 -38.276 -29.221 1.00 23.76 208 LEU A O 1
ATOM 968 N N . SER A 1 211 ? 7.693 -36.347 -30.261 1.00 22.40 209 SER A N 1
ATOM 969 C CA . SER A 1 211 ? 9.093 -35.913 -30.306 1.00 22.74 209 SER A CA 1
ATOM 970 C C . SER A 1 211 ? 9.460 -34.953 -29.165 1.00 26.06 209 SER A C 1
ATOM 971 O O . SER A 1 211 ? 10.595 -34.476 -29.095 1.00 25.43 209 SER A O 1
ATOM 974 N N . GLU A 1 212 ? 8.505 -34.690 -28.272 1.00 19.33 210 GLU A N 1
ATOM 975 C CA . GLU A 1 212 ? 8.692 -33.770 -27.145 1.00 19.11 210 GLU A CA 1
ATOM 976 C C . GLU A 1 212 ? 7.875 -34.292 -25.962 1.00 20.52 210 GLU A C 1
ATOM 977 O O . GLU A 1 212 ? 7.004 -35.147 -26.156 1.00 19.86 210 GLU A O 1
ATOM 983 N N . PRO A 1 213 ? 8.150 -33.792 -24.741 1.00 19.73 211 PRO A N 1
ATOM 984 C CA . PRO A 1 213 ? 7.338 -34.184 -23.579 1.00 17.63 211 PRO A CA 1
ATOM 985 C C . PRO A 1 213 ? 5.868 -33.905 -23.854 1.00 17.86 211 PRO A C 1
ATOM 986 O O . PRO A 1 213 ? 5.542 -32.844 -24.399 1.00 18.71 211 PRO A O 1
ATOM 990 N N . VAL A 1 214 ? 4.986 -34.828 -23.471 1.00 17.39 212 VAL A N 1
ATOM 991 C CA . VAL A 1 214 ? 3.551 -34.636 -23.740 1.00 15.18 212 VAL A CA 1
ATOM 992 C C . VAL A 1 214 ? 3.016 -33.359 -23.093 1.00 17.52 212 VAL A C 1
ATOM 993 O O . VAL A 1 214 ? 2.095 -32.713 -23.616 1.00 20.41 212 VAL A O 1
ATOM 997 N N . ALA A 1 215 ? 3.614 -32.966 -21.976 1.00 16.06 213 ALA A N 1
ATOM 998 C CA . ALA A 1 215 ? 3.189 -31.750 -21.289 1.00 19.44 213 ALA A CA 1
ATOM 999 C C . ALA A 1 215 ? 3.393 -30.515 -22.156 1.00 23.80 213 ALA A C 1
ATOM 1000 O O . ALA A 1 215 ? 2.666 -29.533 -22.010 1.00 25.18 213 ALA A O 1
ATOM 1002 N N . ALA A 1 216 ? 4.353 -30.574 -23.079 1.00 23.55 214 ALA A N 1
ATOM 1003 C CA . ALA A 1 216 ? 4.655 -29.417 -23.928 1.00 22.52 214 ALA A CA 1
ATOM 1004 C C . ALA A 1 216 ? 3.608 -29.167 -25.018 1.00 29.14 214 ALA A C 1
ATOM 1005 O O . ALA A 1 216 ? 3.609 -28.114 -25.654 1.00 27.51 214 ALA A O 1
ATOM 1007 N N . THR A 1 217 ? 2.718 -30.130 -25.234 1.00 23.22 215 THR A N 1
ATOM 1008 C CA . THR A 1 217 ? 1.646 -29.988 -26.223 1.00 26.45 215 THR A CA 1
ATOM 1009 C C . THR A 1 217 ? 0.476 -29.105 -25.739 1.00 28.73 215 THR A C 1
ATOM 1010 O O . THR A 1 217 ? -0.409 -28.759 -26.527 1.00 26.74 215 THR A O 1
ATOM 1014 N N . GLY A 1 218 ? 0.469 -28.752 -24.455 1.00 24.92 216 GLY A N 1
ATOM 1015 C CA . GLY A 1 218 ? -0.625 -27.988 -23.867 1.00 24.29 216 GLY A CA 1
ATOM 1016 C C . GLY A 1 218 ? -1.899 -28.806 -23.652 1.00 24.37 216 GLY A C 1
ATOM 1017 O O . GLY A 1 218 ? -2.977 -28.254 -23.416 1.00 21.36 216 GLY A O 1
ATOM 1018 N N . VAL A 1 219 ? -1.790 -30.127 -23.727 1.00 20.53 217 VAL A N 1
ATOM 1019 C CA . VAL A 1 219 ? -2.986 -30.975 -23.667 1.00 22.53 217 VAL A CA 1
ATOM 1020 C C . VAL A 1 219 ? -3.761 -30.884 -22.338 1.00 25.09 217 VAL A C 1
ATOM 1021 O O . VAL A 1 219 ? -4.996 -30.914 -22.330 1.00 18.80 217 VAL A O 1
ATOM 1025 N N . LEU A 1 220 ? -3.061 -30.772 -21.213 1.00 16.59 218 LEU A N 1
ATOM 1026 C CA . LEU A 1 220 ? -3.789 -30.683 -19.940 1.00 18.14 218 LEU A CA 1
ATOM 1027 C C . LEU A 1 220 ? -4.690 -29.444 -19.945 1.00 16.30 218 LEU A C 1
ATOM 1028 O O . LEU A 1 220 ? -5.856 -29.488 -19.527 1.00 18.03 218 LEU A O 1
ATOM 1033 N N . GLY A 1 221 ? -4.141 -28.337 -20.430 1.00 18.27 219 GLY A N 1
ATOM 1034 C CA . GLY A 1 221 ? -4.872 -27.086 -20.504 1.00 18.91 219 GLY A CA 1
ATOM 1035 C C . GLY A 1 221 ? -6.064 -27.163 -21.445 1.00 26.30 219 GLY A C 1
ATOM 1036 O O . GLY A 1 221 ? -7.108 -26.579 -21.167 1.00 21.52 219 GLY A O 1
ATOM 1037 N N . HIS A 1 222 ? -5.913 -27.879 -22.559 1.00 21.35 220 HIS A N 1
ATOM 1038 C CA . HIS A 1 222 ? -7.027 -28.088 -23.482 1.00 26.53 220 HIS A CA 1
ATOM 1039 C C . HIS A 1 222 ? -8.158 -28.898 -22.841 1.00 18.85 220 HIS A C 1
ATOM 1040 O O . HIS A 1 222 ? -9.345 -28.592 -23.038 1.00 20.82 220 HIS A O 1
ATOM 1047 N N . PHE A 1 223 ? -7.792 -29.941 -22.095 1.00 17.21 221 PHE A N 1
ATOM 1048 C CA . PHE A 1 223 ? -8.775 -30.781 -21.401 1.00 17.39 221 PHE A CA 1
ATOM 1049 C C . PHE A 1 223 ? -9.508 -29.968 -20.322 1.00 21.24 221 PHE A C 1
ATOM 1050 O O . PHE A 1 223 ? -10.737 -30.039 -20.184 1.00 17.15 221 PHE A O 1
ATOM 1058 N N . VAL A 1 224 ? -8.749 -29.182 -19.569 1.00 16.40 222 VAL A N 1
ATOM 1059 C CA . VAL A 1 224 ? -9.328 -28.309 -18.542 1.00 17.52 222 VAL A CA 1
ATOM 1060 C C . VAL A 1 224 ? -10.310 -27.290 -19.139 1.00 17.79 222 VAL A C 1
ATOM 1061 O O . VAL A 1 224 ? -11.419 -27.116 -18.623 1.00 17.33 222 VAL A O 1
ATOM 1065 N N . GLU A 1 225 ? -9.920 -26.638 -20.234 1.00 17.61 223 GLU A N 1
ATOM 1066 C CA . GLU A 1 225 ? -10.815 -25.667 -20.892 1.00 20.49 223 GLU A CA 1
ATOM 1067 C C . GLU A 1 225 ? -12.130 -26.315 -21.330 1.00 23.64 223 GLU A C 1
ATOM 1068 O O . GLU A 1 225 ? -13.208 -25.712 -21.210 1.00 19.85 223 GLU A O 1
ATOM 1074 N N . PHE A 1 226 ? -12.041 -27.541 -21.843 1.00 20.51 224 PHE A N 1
ATOM 1075 C CA . PHE A 1 226 ? -13.234 -28.275 -22.277 1.00 21.75 224 PHE A CA 1
ATOM 1076 C C . PHE A 1 226 ? -14.180 -28.523 -21.088 1.00 20.30 224 PHE A C 1
ATOM 1077 O O . PHE A 1 226 ? -15.388 -28.265 -21.181 1.00 19.07 224 PHE A O 1
ATOM 1085 N N . LEU A 1 227 ? -13.629 -29.012 -19.975 1.00 18.56 225 LEU A N 1
ATOM 1086 C CA . LEU A 1 227 ? -14.420 -29.255 -18.761 1.00 16.45 225 LEU A CA 1
ATOM 1087 C C . LEU A 1 227 ? -15.011 -27.963 -18.187 1.00 18.71 225 LEU A C 1
ATOM 1088 O O . LEU A 1 227 ? -16.092 -27.973 -17.603 1.00 19.28 225 LEU A O 1
ATOM 1093 N N . GLU A 1 228 ? -14.298 -26.856 -18.343 1.00 17.02 226 GLU A N 1
ATOM 1094 C CA . GLU A 1 228 ? -14.832 -25.560 -17.909 1.00 18.20 226 GLU A CA 1
ATOM 1095 C C . GLU A 1 228 ? -16.020 -25.108 -18.778 1.00 25.27 226 GLU A C 1
ATOM 1096 O O . GLU A 1 228 ? -17.002 -24.564 -18.260 1.00 21.62 226 GLU A O 1
ATOM 1102 N N . SER A 1 229 ? -15.939 -25.348 -20.087 1.00 21.61 227 SER A N 1
ATOM 1103 C CA . SER A 1 229 ? -17.032 -24.957 -20.994 1.00 20.40 227 SER A CA 1
ATOM 1104 C C . SER A 1 229 ? -18.310 -25.748 -20.708 1.00 23.37 227 SER A C 1
ATOM 1105 O O . SER A 1 229 ? -19.421 -25.269 -20.961 1.00 25.76 227 SER A O 1
ATOM 1108 N N . LEU A 1 230 ? -18.148 -26.948 -20.158 1.00 19.48 228 LEU A N 1
ATOM 1109 C CA . LEU A 1 230 ? -19.281 -27.796 -19.778 1.00 22.21 228 LEU A CA 1
ATOM 1110 C C . LEU A 1 230 ? -19.826 -27.466 -18.384 1.00 25.16 228 LEU A C 1
ATOM 1111 O O . LEU A 1 230 ? -20.820 -28.047 -17.948 1.00 22.71 228 LEU A O 1
ATOM 1116 N N . LYS A 1 231 ? -19.171 -26.535 -17.696 1.00 23.92 229 LYS A N 1
ATOM 1117 C CA . LYS A 1 231 ? -19.530 -26.149 -16.329 1.00 21.28 229 LYS A CA 1
ATOM 1118 C C . LYS A 1 231 ? -19.315 -27.271 -15.300 1.00 23.20 229 LYS A C 1
ATOM 1119 O O . LYS A 1 231 ? -19.911 -27.253 -14.213 1.00 23.80 229 LYS A O 1
ATOM 1125 N N . TYR A 1 232 ? -18.471 -28.240 -15.644 1.00 19.12 230 TYR A N 1
ATOM 1126 C CA . TYR A 1 232 ? -18.039 -29.247 -14.664 1.00 18.36 230 TYR A CA 1
ATOM 1127 C C . TYR A 1 232 ? -16.979 -28.628 -13.750 1.00 19.09 230 TYR A C 1
ATOM 1128 O O . 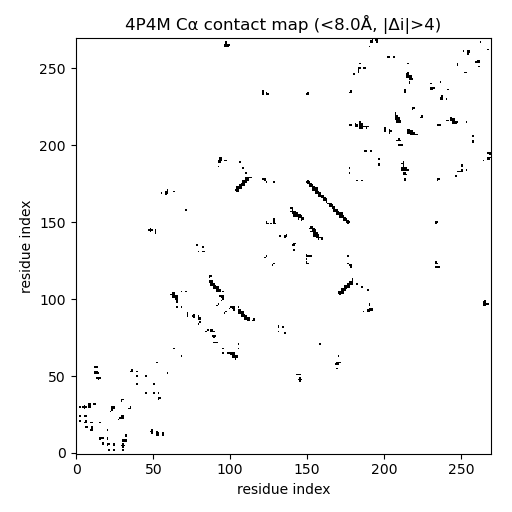TYR A 1 232 ? -17.187 -28.528 -12.540 1.00 20.75 230 TYR A O 1
ATOM 1137 N N . LEU A 1 233 ? -15.852 -28.190 -14.323 1.00 20.43 231 LEU A N 1
ATOM 1138 C CA . LEU A 1 233 ? -14.851 -27.447 -13.547 1.00 18.43 231 LEU A CA 1
ATOM 1139 C C . LEU A 1 233 ? -15.336 -26.008 -13.348 1.00 25.45 231 LEU A C 1
ATOM 1140 O O . LEU A 1 233 ? -15.616 -25.306 -14.323 1.00 21.04 231 LEU A O 1
ATOM 1145 N N . GLU A 1 234 ? -15.449 -25.570 -12.094 1.00 18.37 232 GLU A N 1
ATOM 1146 C CA . GLU A 1 234 ? -16.017 -24.252 -11.821 1.00 20.64 232 GLU A CA 1
ATOM 1147 C C . GLU A 1 234 ? -15.112 -23.306 -11.035 1.00 23.65 232 GLU A C 1
ATOM 1148 O O . GLU A 1 234 ? -15.425 -22.120 -10.892 1.00 22.30 232 GLU A O 1
ATOM 1154 N N . ALA A 1 235 ? -13.993 -23.817 -10.527 1.00 20.12 233 ALA A N 1
ATOM 1155 C CA . ALA A 1 235 ? -13.023 -22.964 -9.836 1.00 21.87 233 ALA A CA 1
ATOM 1156 C C . ALA A 1 235 ? -11.649 -23.614 -9.878 1.00 21.04 233 ALA A C 1
ATOM 1157 O O . ALA A 1 235 ? -11.551 -24.842 -9.858 1.00 20.93 233 ALA A O 1
ATOM 1159 N N . THR A 1 236 ? -10.588 -22.805 -9.944 1.00 17.68 234 THR A N 1
ATOM 1160 C CA . THR A 1 236 ? -9.223 -23.348 -10.029 1.00 17.71 234 THR A CA 1
ATOM 1161 C C . THR A 1 236 ? -8.366 -22.924 -8.842 1.00 17.70 234 THR A C 1
ATOM 1162 O O . THR A 1 236 ? -8.273 -21.741 -8.543 1.00 19.21 234 THR A O 1
ATOM 1166 N N . MET A 1 237 ? -7.737 -23.889 -8.176 1.00 19.42 235 MET A N 1
ATOM 1167 C CA . MET A 1 237 ? -6.798 -23.597 -7.090 1.00 21.20 235 MET A CA 1
ATOM 1168 C C . MET A 1 237 ? -5.372 -23.383 -7.602 1.00 22.44 235 MET A C 1
ATOM 1169 O O . MET A 1 237 ? -4.706 -22.410 -7.237 1.00 21.12 235 MET A O 1
ATOM 1174 N N . ALA A 1 238 ? -4.902 -24.303 -8.441 1.00 22.35 236 ALA A N 1
ATOM 1175 C CA . ALA A 1 238 ? -3.561 -24.211 -9.029 1.00 24.53 236 ALA A CA 1
ATOM 1176 C C . ALA A 1 238 ? -3.543 -24.964 -10.356 1.00 20.42 236 ALA A C 1
ATOM 1177 O O . ALA A 1 238 ? -4.233 -25.980 -10.513 1.00 19.81 236 ALA A O 1
ATOM 1179 N N . GLN A 1 239 ? -2.758 -24.475 -11.310 1.00 21.40 237 GLN A N 1
ATOM 1180 C CA . GLN A 1 239 ? -2.663 -25.136 -12.613 1.00 23.31 237 GLN A CA 1
ATOM 1181 C C . GLN A 1 239 ? -1.334 -24.866 -13.308 1.00 17.87 237 GLN A C 1
ATOM 1182 O O . GLN A 1 239 ? -0.913 -23.716 -13.432 1.00 19.67 237 GLN A O 1
ATOM 1188 N N . GLY A 1 240 ? -0.683 -25.935 -13.757 1.00 18.73 238 GLY A N 1
ATOM 1189 C CA . GLY A 1 240 ? 0.512 -25.851 -14.585 1.00 20.27 238 GLY A CA 1
ATOM 1190 C C . GLY A 1 240 ? 0.409 -26.912 -15.674 1.00 20.01 238 GLY A C 1
ATOM 1191 O O . GLY A 1 240 ? -0.654 -27.503 -15.864 1.00 21.68 238 GLY A O 1
ATOM 1192 N N . PRO A 1 241 ? 1.509 -27.166 -16.394 1.00 19.30 239 PRO A N 1
ATOM 1193 C CA . PRO A 1 241 ? 1.425 -28.120 -17.512 1.00 19.28 239 PRO A CA 1
ATOM 1194 C C . PRO A 1 241 ? 1.347 -29.596 -17.096 1.00 18.11 239 PRO A C 1
ATOM 1195 O O . PRO A 1 241 ? 1.023 -30.430 -17.948 1.00 19.39 239 PRO A O 1
ATOM 1199 N N . LEU A 1 242 ? 1.645 -29.909 -15.834 1.00 15.10 240 LEU A N 1
ATOM 1200 C CA . LEU A 1 242 ? 1.624 -31.293 -15.350 1.00 16.81 240 LEU A CA 1
ATOM 1201 C C . LEU A 1 242 ? 0.490 -31.606 -14.366 1.00 18.24 240 LEU A C 1
ATOM 1202 O O . LEU A 1 242 ? 0.049 -32.764 -14.261 1.00 16.45 240 LEU A O 1
ATOM 1207 N N . LYS A 1 243 ? 0.049 -30.585 -13.629 1.00 19.07 241 LYS A N 1
ATOM 1208 C CA . LYS A 1 243 ? -0.867 -30.785 -12.509 1.00 16.16 241 LYS A CA 1
ATOM 1209 C C . LYS A 1 243 ? -1.959 -29.711 -12.452 1.00 15.77 241 LYS A C 1
ATOM 1210 O O . LYS A 1 243 ? -1.677 -28.507 -12.512 1.00 18.03 241 LYS A O 1
ATOM 1216 N N . TYR A 1 244 ? -3.207 -30.160 -12.337 1.00 15.47 242 TYR A N 1
ATOM 1217 C CA . TYR A 1 244 ? -4.349 -29.262 -12.182 1.00 16.57 242 TYR A CA 1
ATOM 1218 C C . TYR A 1 244 ? -5.051 -29.580 -10.850 1.00 17.00 242 TYR A C 1
ATOM 1219 O O . TYR A 1 244 ? -5.246 -30.750 -10.521 1.00 16.80 242 TYR A O 1
ATOM 1228 N N . MET A 1 245 ? -5.412 -28.546 -10.090 1.00 16.14 243 MET A N 1
ATOM 1229 C CA . MET A 1 245 ? -6.217 -28.710 -8.875 1.00 15.35 243 MET A CA 1
ATOM 1230 C C . MET A 1 245 ? -7.362 -27.697 -8.905 1.00 19.68 243 MET A C 1
ATOM 1231 O O . MET A 1 245 ? -7.114 -26.491 -8.980 1.00 18.76 243 MET A O 1
ATOM 1236 N N . GLY A 1 246 ? -8.603 -28.182 -8.832 1.00 19.78 244 GLY A N 1
ATOM 1237 C CA . GLY A 1 246 ? -9.773 -27.316 -8.848 1.00 21.50 244 GLY A CA 1
ATOM 1238 C C . GLY A 1 246 ? -11.019 -27.950 -8.240 1.00 20.80 244 GLY A C 1
ATOM 1239 O O . GLY A 1 246 ? -10.934 -28.963 -7.538 1.00 20.14 244 GLY A O 1
ATOM 1240 N N . MET A 1 247 ? -12.174 -27.343 -8.499 1.00 17.80 245 MET A N 1
ATOM 1241 C CA . MET A 1 247 ? -13.451 -27.842 -7.996 1.00 16.13 245 MET A CA 1
ATOM 1242 C C . MET A 1 247 ? -14.289 -28.281 -9.193 1.00 18.30 245 MET A C 1
ATOM 1243 O O . MET A 1 247 ? -14.503 -27.501 -10.129 1.00 19.70 245 MET A O 1
ATOM 1248 N N . GLY A 1 248 ? -14.735 -29.533 -9.165 1.00 18.95 246 GLY A N 1
ATOM 1249 C CA . GLY A 1 248 ? -15.578 -30.087 -10.210 1.00 15.26 246 GLY A CA 1
ATOM 1250 C C . GLY A 1 248 ? -16.925 -30.555 -9.667 1.00 19.67 246 GLY A C 1
ATOM 1251 O O . GLY A 1 248 ? -17.002 -31.176 -8.608 1.00 19.03 246 GLY A O 1
ATOM 1252 N N . ARG A 1 249 ? -17.991 -30.257 -10.396 1.00 16.58 247 ARG A N 1
ATOM 1253 C CA . ARG A 1 249 ? -19.349 -30.592 -9.946 1.00 18.13 247 ARG A CA 1
ATOM 1254 C C . ARG A 1 249 ? -20.107 -31.293 -11.067 1.00 23.23 247 ARG A C 1
ATOM 1255 O O . ARG A 1 249 ? -20.236 -30.736 -12.160 1.00 20.27 247 ARG A O 1
ATOM 1263 N N . LEU A 1 250 ? -20.599 -32.507 -10.816 1.00 20.83 248 LEU A N 1
ATOM 1264 C CA . LEU A 1 250 ? -21.413 -33.209 -11.812 1.00 19.60 248 LEU A CA 1
ATOM 1265 C C . LEU A 1 250 ? -22.678 -32.392 -12.127 1.00 21.73 248 LEU A C 1
ATOM 1266 O O . LEU A 1 250 ? -23.247 -31.752 -11.246 1.00 20.69 248 LEU A O 1
ATOM 1271 N N . PRO A 1 251 ? -23.113 -32.395 -13.398 1.00 25.66 249 PRO A N 1
ATOM 1272 C CA . PRO A 1 251 ? -24.342 -31.671 -13.737 1.00 27.84 249 PRO A CA 1
ATOM 1273 C C . PRO A 1 251 ? -25.562 -32.315 -13.073 1.00 28.59 249 PRO A C 1
ATOM 1274 O O . PRO A 1 251 ? -25.522 -33.510 -12.743 1.00 29.25 249 PRO A O 1
ATOM 1278 N N . PRO A 1 252 ? -26.628 -31.533 -12.867 1.00 31.47 250 PRO A N 1
ATOM 1279 C CA . PRO A 1 252 ? -27.839 -32.058 -12.226 1.00 37.63 250 PRO A CA 1
ATOM 1280 C C . PRO A 1 252 ? -28.404 -33.242 -13.007 1.00 42.70 250 PRO A C 1
ATOM 1281 O O . PRO A 1 252 ? -28.344 -33.256 -14.238 1.00 34.88 250 PRO A O 1
ATOM 1285 N N . ARG A 1 253 ? -28.931 -34.228 -12.290 1.00 40.31 251 ARG A N 1
ATOM 1286 C CA . ARG A 1 253 ? -29.477 -35.428 -12.908 1.00 47.51 251 ARG A CA 1
ATOM 1287 C C . ARG A 1 253 ? -30.978 -35.501 -12.651 1.00 57.59 251 ARG A C 1
ATOM 1288 O O . ARG A 1 253 ? -31.423 -35.381 -11.508 1.00 48.97 251 ARG A O 1
ATOM 1291 N N . ILE A 1 254 ? -31.754 -35.690 -13.716 1.00 72.73 252 ILE A N 1
ATOM 1292 C CA . ILE A 1 254 ? -33.209 -35.783 -13.599 1.00 78.02 252 ILE A CA 1
ATOM 1293 C C . ILE A 1 254 ? -33.712 -37.193 -13.903 1.00 76.98 252 ILE A C 1
ATOM 1294 O O . ILE A 1 254 ? -33.293 -38.164 -13.271 1.00 75.03 252 ILE A O 1
ATOM 1296 N N . ASN A 1 263 ? -37.723 -36.387 -9.707 1.00 75.13 261 ASN A N 1
ATOM 1297 C CA . ASN A 1 263 ? -37.013 -35.329 -8.997 1.00 71.78 261 ASN A CA 1
ATOM 1298 C C . ASN A 1 263 ? -35.604 -35.075 -9.549 1.00 67.76 261 ASN A C 1
ATOM 1299 O O . ASN A 1 263 ? -34.990 -35.959 -10.152 1.00 63.96 261 ASN A O 1
ATOM 1301 N N . THR A 1 264 ? -35.104 -33.861 -9.333 1.00 60.40 262 THR A N 1
ATOM 1302 C CA . THR A 1 264 ? -33.784 -33.458 -9.812 1.00 63.21 262 THR A CA 1
ATOM 1303 C C . THR A 1 264 ? -32.739 -33.537 -8.703 1.00 51.48 262 THR A C 1
ATOM 1304 O O . THR A 1 264 ? -32.912 -32.950 -7.637 1.00 50.01 262 THR A O 1
ATOM 1308 N N . LYS A 1 265 ? -31.656 -34.263 -8.964 1.00 40.44 263 LYS A N 1
ATOM 1309 C CA . LYS A 1 265 ? -30.548 -34.369 -8.023 1.00 36.20 263 LYS A CA 1
ATOM 1310 C C . LYS A 1 265 ? -29.496 -33.299 -8.337 1.00 32.32 263 LYS A C 1
ATOM 1311 O O . LYS A 1 265 ? -29.007 -33.218 -9.464 1.00 31.93 263 LYS A O 1
ATOM 1317 N N . VAL A 1 266 ? -29.162 -32.478 -7.347 1.00 28.25 264 VAL A N 1
ATOM 1318 C CA . VAL A 1 266 ? -28.097 -31.479 -7.491 1.00 29.19 264 VAL A CA 1
ATOM 1319 C C . VAL A 1 266 ? -26.873 -31.911 -6.669 1.00 24.14 264 VAL A C 1
ATOM 1320 O O . VAL A 1 266 ? -27.013 -32.329 -5.519 1.00 28.23 264 VAL A O 1
ATOM 1324 N N . TYR A 1 267 ? -25.680 -31.802 -7.248 1.00 19.78 265 TYR A N 1
ATOM 1325 C CA . TYR A 1 267 ? -24.457 -32.312 -6.603 1.00 22.87 265 TYR A CA 1
ATOM 1326 C C . TYR A 1 267 ? -23.610 -31.227 -5.946 1.00 26.02 265 TYR A C 1
ATOM 1327 O O . TYR A 1 267 ? -23.641 -30.062 -6.357 1.00 22.24 265 TYR A O 1
ATOM 1336 N N . LYS A 1 268 ? -22.840 -31.624 -4.930 1.00 18.74 266 LYS A N 1
ATOM 1337 C CA . LYS A 1 268 ? -21.816 -30.763 -4.335 1.00 20.81 266 LYS A CA 1
ATOM 1338 C C . LYS A 1 268 ? -20.623 -30.626 -5.285 1.00 20.47 266 LYS A C 1
ATOM 1339 O O . LYS A 1 268 ? -20.292 -31.571 -6.011 1.00 20.03 266 LYS A O 1
ATOM 1345 N N . ALA A 1 269 ? -19.947 -29.480 -5.253 1.00 20.17 267 ALA A N 1
ATOM 1346 C CA . ALA A 1 269 ? -18.648 -29.370 -5.911 1.00 19.08 267 ALA A CA 1
ATOM 1347 C C . ALA A 1 269 ? -17.594 -30.178 -5.134 1.00 20.36 267 ALA A C 1
ATOM 1348 O O . ALA A 1 269 ? -17.600 -30.186 -3.901 1.00 19.76 267 ALA A O 1
ATOM 1350 N N . ARG A 1 270 ? -16.697 -30.853 -5.855 1.00 17.13 268 ARG A N 1
ATOM 1351 C CA . ARG A 1 270 ? -15.682 -31.720 -5.245 1.00 16.17 268 ARG A CA 1
ATOM 1352 C C . ARG A 1 270 ? -14.278 -31.278 -5.640 1.00 18.11 268 ARG A C 1
ATOM 1353 O O . ARG A 1 270 ? -14.078 -30.722 -6.723 1.00 17.00 268 ARG A O 1
ATOM 1361 N N . ARG A 1 271 ? -13.297 -31.563 -4.782 1.00 18.31 269 ARG A N 1
ATOM 1362 C CA . ARG A 1 271 ? -11.899 -31.363 -5.152 1.00 18.55 269 ARG A CA 1
ATOM 1363 C C . ARG A 1 271 ? -11.471 -32.385 -6.202 1.00 18.79 269 ARG A C 1
ATOM 1364 O O . ARG A 1 271 ? -11.576 -33.595 -5.985 1.00 19.10 269 ARG A O 1
ATOM 1372 N N . VAL A 1 272 ? -11.012 -31.876 -7.343 1.00 15.87 270 VAL A N 1
ATOM 1373 C CA . VAL A 1 272 ? -10.569 -32.713 -8.447 1.00 13.30 270 VAL A CA 1
ATOM 1374 C C . VAL A 1 272 ? -9.107 -32.393 -8.758 1.00 18.63 270 VAL A C 1
ATOM 1375 O O . VAL A 1 272 ? -8.763 -31.240 -9.004 1.00 17.36 270 VAL A O 1
ATOM 1379 N N . ASP A 1 273 ? -8.252 -33.419 -8.721 1.00 14.97 271 ASP A N 1
ATOM 1380 C CA . ASP A 1 273 ? -6.829 -33.280 -9.052 1.00 17.93 271 ASP A CA 1
ATOM 1381 C C . ASP A 1 273 ? -6.533 -34.097 -10.311 1.00 21.21 271 ASP A C 1
ATOM 1382 O O . ASP A 1 273 ? -6.870 -35.279 -10.367 1.00 21.64 271 ASP A O 1
ATOM 1387 N N . ILE A 1 274 ? -5.925 -33.480 -11.328 1.00 15.64 272 ILE A N 1
ATOM 1388 C CA . ILE A 1 274 ? -5.566 -34.218 -12.551 1.00 15.40 272 ILE A CA 1
ATOM 1389 C C . ILE A 1 274 ? -4.047 -34.147 -12.776 1.00 16.62 272 ILE A C 1
ATOM 1390 O O . ILE A 1 274 ? -3.481 -33.058 -12.740 1.00 18.56 272 ILE A O 1
ATOM 1395 N N . ARG A 1 275 ? -3.387 -35.299 -12.953 1.00 14.79 273 ARG A N 1
ATOM 1396 C CA A ARG A 1 275 ? -1.947 -35.310 -13.243 0.50 14.09 273 ARG A CA 1
ATOM 1397 C CA B ARG A 1 275 ? -1.952 -35.345 -13.230 0.50 15.53 273 ARG A CA 1
ATOM 1398 C C . ARG A 1 275 ? -1.712 -35.905 -14.630 1.00 17.59 273 ARG A C 1
ATOM 1399 O O . ARG A 1 275 ? -2.226 -36.977 -14.957 1.00 18.37 273 ARG A O 1
ATOM 1414 N N . LEU A 1 276 ? -0.938 -35.193 -15.449 1.00 16.52 274 LEU A N 1
ATOM 1415 C CA . LEU A 1 276 ? -0.593 -35.651 -16.798 1.00 12.90 274 LEU A CA 1
ATOM 1416 C C . LEU A 1 276 ? 0.737 -36.421 -16.736 1.00 15.03 274 LEU A C 1
ATOM 1417 O O . LEU A 1 276 ? 1.735 -35.889 -16.244 1.00 14.97 274 LEU A O 1
ATOM 1422 N N . ILE A 1 277 ? 0.741 -37.663 -17.222 1.00 14.29 275 ILE A N 1
ATOM 1423 C CA . ILE A 1 277 ? 1.865 -38.595 -17.003 1.00 13.25 275 ILE A CA 1
ATOM 1424 C C . ILE A 1 277 ? 2.267 -39.264 -18.321 1.00 15.72 275 ILE A C 1
ATOM 1425 O O . ILE A 1 277 ? 1.395 -39.650 -19.101 1.00 15.92 275 ILE A O 1
ATOM 1430 N N . GLU A 1 278 ? 3.576 -39.380 -18.579 1.00 15.35 276 GLU A N 1
ATOM 1431 C CA . GLU A 1 278 ? 4.076 -40.046 -19.791 1.00 16.29 276 GLU A CA 1
ATOM 1432 C C . GLU A 1 278 ? 3.735 -41.542 -19.778 1.00 15.88 276 GLU A C 1
ATOM 1433 O O . GLU A 1 278 ? 3.745 -42.183 -18.724 1.00 16.93 276 GLU A O 1
ATOM 1439 N N . THR A 1 279 ? 3.485 -42.107 -20.955 1.00 15.54 277 THR A N 1
ATOM 1440 C CA . THR A 1 279 ? 3.093 -43.520 -21.057 1.00 17.64 277 THR A CA 1
ATOM 1441 C C . THR A 1 279 ? 3.994 -44.494 -20.274 1.00 17.67 277 THR A C 1
ATOM 1442 O O . THR A 1 279 ? 3.496 -45.320 -19.486 1.00 14.87 277 THR A O 1
ATOM 1446 N N . LYS A 1 280 ? 5.309 -44.411 -20.477 1.00 15.62 278 LYS A N 1
ATOM 1447 C CA . LYS A 1 280 ? 6.225 -45.346 -19.801 1.00 16.87 278 LYS A CA 1
ATOM 1448 C C . LYS A 1 280 ? 6.206 -45.199 -18.275 1.00 22.29 278 LYS A C 1
ATOM 1449 O O . LYS A 1 280 ? 6.672 -46.097 -17.550 1.00 19.77 278 LYS A O 1
ATOM 1455 N N . SER A 1 281 ? 5.697 -44.066 -17.788 1.00 17.58 279 SER A N 1
ATOM 1456 C CA . SER A 1 281 ? 5.623 -43.805 -16.343 1.00 14.16 279 SER A CA 1
ATOM 1457 C C . SER A 1 281 ? 4.322 -44.276 -15.690 1.00 17.74 279 SER A C 1
ATOM 1458 O O . SER A 1 281 ? 4.158 -44.164 -14.477 1.00 15.83 279 SER A O 1
ATOM 1461 N N . VAL A 1 282 ? 3.377 -44.778 -16.477 1.00 17.35 280 VAL A N 1
ATOM 1462 C CA . VAL A 1 282 ? 2.054 -45.077 -15.914 1.00 16.99 280 VAL A CA 1
ATOM 1463 C C . VAL A 1 282 ? 2.041 -46.098 -14.737 1.00 16.18 280 VAL A C 1
ATOM 1464 O O . VAL A 1 282 ? 1.365 -45.877 -13.736 1.00 17.69 280 VAL A O 1
ATOM 1468 N N . PRO A 1 283 ? 2.798 -47.207 -14.838 1.00 19.57 281 PRO A N 1
ATOM 1469 C CA . PRO A 1 283 ? 2.762 -48.152 -13.705 1.00 17.00 281 PRO A CA 1
ATOM 1470 C C . PRO A 1 283 ? 3.264 -47.541 -12.390 1.00 16.35 281 PRO A C 1
ATOM 1471 O O . PRO A 1 283 ? 2.677 -47.785 -11.326 1.00 18.23 281 PRO A O 1
ATOM 1475 N N . THR A 1 284 ? 4.351 -46.773 -12.446 1.00 16.63 282 THR A N 1
ATOM 1476 C CA . THR A 1 284 ? 4.852 -46.130 -11.235 1.00 15.84 282 THR A CA 1
ATOM 1477 C C . THR A 1 284 ? 3.940 -44.976 -10.768 1.00 19.47 282 THR A C 1
ATOM 1478 O O . THR A 1 284 ? 3.871 -44.681 -9.581 1.00 16.84 282 THR A O 1
ATOM 1482 N N . ALA A 1 285 ? 3.248 -44.320 -11.698 1.00 15.97 283 ALA A N 1
ATOM 1483 C CA . ALA A 1 285 ? 2.294 -43.273 -11.311 1.00 16.48 283 ALA A CA 1
ATOM 1484 C C . ALA A 1 285 ? 1.044 -43.888 -10.665 1.00 16.16 283 ALA A C 1
ATOM 1485 O O . ALA A 1 285 ? 0.465 -43.314 -9.738 1.00 16.26 283 ALA A O 1
ATOM 1487 N N . MET A 1 286 ? 0.612 -45.050 -11.153 1.00 14.73 284 MET A N 1
ATOM 1488 C CA A MET A 1 286 ? -0.497 -45.743 -10.503 0.60 19.11 284 MET A CA 1
ATOM 1489 C CA B MET A 1 286 ? -0.492 -45.766 -10.509 0.40 18.54 284 MET A CA 1
ATOM 1490 C C . MET A 1 286 ? -0.145 -46.061 -9.049 1.00 19.58 284 MET A C 1
ATOM 1491 O O . MET A 1 286 ? -0.976 -45.888 -8.150 1.00 18.58 284 MET A O 1
ATOM 1500 N N . LEU A 1 287 ? 1.090 -46.499 -8.806 1.00 18.88 285 LEU A N 1
ATOM 1501 C CA . LEU A 1 287 ? 1.523 -46.753 -7.428 1.00 19.39 285 LEU A CA 1
ATOM 1502 C C . LEU A 1 287 ? 1.487 -45.478 -6.591 1.00 20.08 285 LEU A C 1
ATOM 1503 O O . LEU A 1 287 ? 0.935 -45.458 -5.489 1.00 18.64 285 LEU A O 1
AT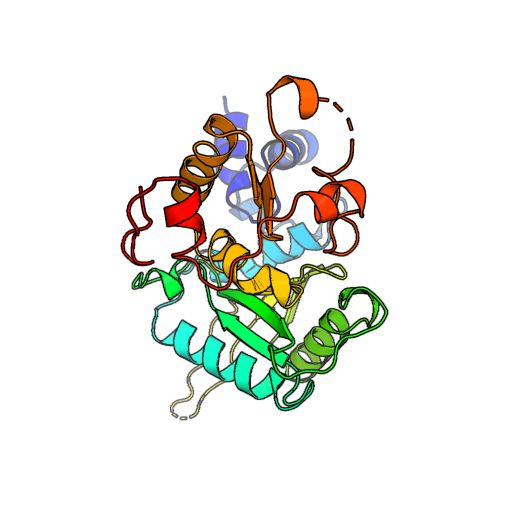OM 1508 N N . THR A 1 288 ? 2.101 -44.419 -7.109 1.00 17.29 286 THR A N 1
ATOM 1509 C CA . THR A 1 288 ? 2.208 -43.165 -6.362 1.00 18.13 286 THR A CA 1
ATOM 1510 C C . THR A 1 288 ? 0.840 -42.573 -6.052 1.00 17.05 286 THR A C 1
ATOM 1511 O O . THR A 1 288 ? 0.556 -42.194 -4.904 1.00 19.42 286 THR A O 1
ATOM 1515 N N . PHE A 1 289 ? -0.013 -42.467 -7.068 1.00 16.68 287 PHE A N 1
ATOM 1516 C CA . PHE A 1 289 ? -1.268 -41.740 -6.861 1.00 16.12 287 PHE A CA 1
ATOM 1517 C C . PHE A 1 289 ? -2.365 -42.578 -6.208 1.00 19.36 287 PHE A C 1
ATOM 1518 O O . PHE A 1 289 ? -3.375 -42.048 -5.778 1.00 15.83 287 PHE A O 1
ATOM 1526 N N . THR A 1 290 ? -2.136 -43.883 -6.107 1.00 15.18 288 THR A N 1
ATOM 1527 C CA . THR A 1 290 ? -3.000 -44.755 -5.309 1.00 16.01 288 THR A CA 1
ATOM 1528 C C . THR A 1 290 ? -2.649 -44.680 -3.811 1.00 21.29 288 THR A C 1
ATOM 1529 O O . THR A 1 290 ? -3.535 -44.689 -2.962 1.00 20.82 288 THR A O 1
ATOM 1533 N N . GLY A 1 291 ? -1.365 -44.584 -3.478 1.00 18.88 289 GLY A N 1
ATOM 1534 C CA . GLY A 1 291 ? -0.982 -44.467 -2.076 1.00 20.68 289 GLY A CA 1
ATOM 1535 C C . GLY A 1 291 ? -1.297 -45.740 -1.294 1.00 27.93 289 GLY A C 1
ATOM 1536 O O . GLY A 1 291 ? -1.280 -46.833 -1.874 1.00 22.54 289 GLY A O 1
ATOM 1537 N N . SER A 1 292 ? -1.597 -45.640 0.004 1.00 21.21 290 SER A N 1
ATOM 1538 C CA . SER A 1 292 ? -1.706 -44.399 0.764 1.00 20.39 290 SER A CA 1
ATOM 1539 C C . SER A 1 292 ? -0.392 -43.641 0.859 1.00 23.31 290 SER A C 1
ATOM 1540 O O . SER A 1 292 ? 0.655 -44.118 0.418 1.00 19.20 290 SER A O 1
ATOM 1543 N N . LYS A 1 293 ? -0.449 -42.456 1.460 1.00 25.43 291 LYS A N 1
ATOM 1544 C CA . LYS A 1 293 ? 0.761 -41.686 1.747 1.00 26.35 291 LYS A CA 1
ATOM 1545 C C . LYS A 1 293 ? 1.812 -42.504 2.512 1.00 24.37 291 LYS A C 1
ATOM 1546 O O . LYS A 1 293 ? 2.994 -42.526 2.128 1.00 21.24 291 LYS A O 1
ATOM 1552 N N . ASN A 1 294 ? 1.401 -43.157 3.600 1.00 21.33 292 ASN A N 1
ATOM 1553 C CA . ASN A 1 294 ? 2.358 -43.917 4.409 1.00 22.52 292 ASN A CA 1
ATOM 1554 C C . ASN A 1 294 ? 2.929 -45.096 3.622 1.00 24.54 292 ASN A C 1
ATOM 1555 O O . ASN A 1 294 ? 4.103 -45.445 3.763 1.00 22.78 292 ASN A O 1
ATOM 1560 N N . PHE A 1 295 ? 2.088 -45.724 2.808 1.00 22.76 293 PHE A N 1
ATOM 1561 C CA . PHE A 1 295 ? 2.556 -46.810 1.942 1.00 25.04 293 PHE A CA 1
ATOM 1562 C C . PHE A 1 295 ? 3.664 -46.345 0.985 1.00 23.00 293 PHE A C 1
ATOM 1563 O O . PHE A 1 295 ? 4.672 -47.038 0.823 1.00 21.37 293 PHE A O 1
ATOM 1571 N N . ASN A 1 296 ? 3.481 -45.180 0.357 1.00 21.76 294 ASN A N 1
ATOM 1572 C CA . ASN A 1 296 ? 4.489 -44.626 -0.559 1.00 22.42 294 ASN A CA 1
ATOM 1573 C C . ASN A 1 296 ? 5.808 -44.357 0.158 1.00 21.12 294 ASN A C 1
ATOM 1574 O O . ASN A 1 296 ? 6.877 -44.599 -0.386 1.00 24.48 294 ASN A O 1
ATOM 1579 N N . VAL A 1 297 ? 5.732 -43.820 1.369 1.00 24.04 295 VAL A N 1
ATOM 1580 C CA . VAL A 1 297 ? 6.953 -43.550 2.125 1.00 23.83 295 VAL A CA 1
ATOM 1581 C C . VAL A 1 297 ? 7.710 -44.848 2.447 1.00 25.13 295 VAL A C 1
ATOM 1582 O O . VAL A 1 297 ? 8.926 -44.926 2.273 1.00 24.07 295 VAL A O 1
ATOM 1586 N N . ILE A 1 298 ? 6.981 -45.865 2.902 1.00 25.11 296 ILE A N 1
ATOM 1587 C CA . ILE A 1 298 ? 7.570 -47.187 3.173 1.00 23.73 296 ILE A CA 1
ATOM 1588 C C . ILE A 1 298 ? 8.211 -47.809 1.922 1.00 22.77 296 ILE A C 1
ATOM 1589 O O . ILE A 1 298 ? 9.336 -48.324 1.974 1.00 26.14 296 ILE A O 1
ATOM 1594 N N . MET A 1 299 ? 7.508 -47.764 0.794 1.00 21.12 297 MET A N 1
ATOM 1595 C CA . MET A 1 299 ? 8.053 -48.326 -0.449 1.00 24.06 297 MET A CA 1
ATOM 1596 C C . MET A 1 299 ? 9.265 -47.527 -0.956 1.00 26.82 297 MET A C 1
ATOM 1597 O O . MET A 1 299 ? 10.232 -48.102 -1.472 1.00 23.97 297 MET A O 1
ATOM 1602 N N . ARG A 1 300 ? 9.224 -46.205 -0.806 1.00 26.97 298 ARG A N 1
ATOM 1603 C CA . ARG A 1 300 ? 10.357 -45.375 -1.222 1.00 23.78 298 ARG A CA 1
ATOM 1604 C C . ARG A 1 300 ? 11.580 -45.592 -0.310 1.00 23.14 298 ARG A C 1
ATOM 1605 O O . ARG A 1 300 ? 12.726 -45.518 -0.764 1.00 24.12 298 ARG A O 1
ATOM 1613 N N . GLN A 1 301 ? 11.337 -45.863 0.968 1.00 23.34 299 GLN A N 1
ATOM 1614 C CA A GLN A 1 301 ? 12.413 -46.213 1.897 0.60 25.93 299 GLN A CA 1
ATOM 1615 C CA B GLN A 1 301 ? 12.432 -46.202 1.873 0.40 25.14 299 GLN A CA 1
ATOM 1616 C C . GLN A 1 301 ? 13.044 -47.553 1.498 1.00 27.74 299 GLN A C 1
ATOM 1617 O O . GLN A 1 301 ? 14.267 -47.719 1.536 1.00 25.17 299 GLN A O 1
ATOM 1628 N N . ALA A 1 302 ? 12.201 -48.519 1.133 1.00 27.79 300 ALA A N 1
ATOM 1629 C CA . ALA A 1 302 ? 12.699 -49.815 0.666 1.00 32.17 300 ALA A CA 1
ATOM 1630 C C . ALA A 1 302 ? 13.595 -49.637 -0.565 1.00 29.02 300 ALA A C 1
ATOM 1631 O O . ALA A 1 302 ? 14.641 -50.289 -0.690 1.00 27.06 300 ALA A O 1
ATOM 1633 N N . ALA A 1 303 ? 13.181 -48.759 -1.479 1.00 22.34 301 ALA A N 1
ATOM 1634 C CA . ALA A 1 303 ? 13.984 -48.444 -2.657 1.00 23.88 301 ALA A CA 1
ATOM 1635 C C . ALA A 1 303 ? 15.350 -47.884 -2.254 1.00 23.99 301 ALA A C 1
ATOM 1636 O O . ALA A 1 303 ? 16.390 -48.339 -2.740 1.00 25.93 301 ALA A O 1
ATOM 1638 N N . ILE A 1 304 ? 15.348 -46.889 -1.367 1.00 24.18 302 ILE A N 1
ATOM 1639 C CA . ILE A 1 304 ? 16.598 -46.307 -0.874 1.00 23.94 302 ILE A CA 1
ATOM 1640 C C . ILE A 1 304 ? 17.536 -47.392 -0.318 1.00 25.41 302 ILE A C 1
ATOM 1641 O O . ILE A 1 304 ? 18.727 -47.413 -0.619 1.00 30.25 302 ILE A O 1
ATOM 1646 N N . SER A 1 305 ? 16.993 -48.292 0.494 1.00 27.30 303 SER A N 1
ATOM 1647 C CA . SER A 1 305 ? 17.824 -49.328 1.116 1.00 32.12 303 SER A CA 1
ATOM 1648 C C . SER A 1 305 ? 18.512 -50.235 0.089 1.00 31.46 303 SER A C 1
ATOM 1649 O O . SER A 1 305 ? 19.557 -50.829 0.373 1.00 29.84 303 SER A O 1
ATOM 1652 N N . LYS A 1 306 ? 17.933 -50.331 -1.106 1.00 26.45 304 LYS A N 1
ATOM 1653 C CA . LYS A 1 306 ? 18.475 -51.186 -2.162 1.00 33.56 304 LYS A CA 1
ATOM 1654 C C . LYS A 1 306 ? 19.214 -50.419 -3.264 1.00 31.25 304 LYS A C 1
ATOM 1655 O O . LYS A 1 306 ? 19.615 -50.998 -4.276 1.00 27.96 304 LYS A O 1
ATOM 1661 N N . GLY A 1 307 ? 19.396 -49.120 -3.062 1.00 33.41 305 GLY A N 1
ATOM 1662 C CA . GLY A 1 307 ? 20.129 -48.306 -4.015 1.00 32.71 305 GLY A CA 1
ATOM 1663 C C . GLY A 1 307 ? 19.291 -47.785 -5.176 1.00 32.06 305 GLY A C 1
ATOM 1664 O O . GLY A 1 307 ? 19.834 -47.484 -6.243 1.00 28.57 305 GLY A O 1
ATOM 1665 N N . TYR A 1 308 ? 17.977 -47.679 -4.969 1.00 22.38 306 TYR A N 1
ATOM 1666 C CA . TYR A 1 308 ? 17.069 -47.153 -5.985 1.00 20.18 306 TYR A CA 1
ATOM 1667 C C . TYR A 1 308 ? 16.445 -45.815 -5.587 1.00 23.91 306 TYR A C 1
ATOM 1668 O O . TYR A 1 308 ? 16.384 -45.468 -4.399 1.00 22.73 306 TYR A O 1
ATOM 1677 N N . LEU A 1 309 ? 15.982 -45.089 -6.605 1.00 21.39 307 LEU A N 1
ATOM 1678 C CA . LEU A 1 309 ? 15.067 -43.955 -6.454 1.00 24.93 307 LEU A CA 1
ATOM 1679 C C . LEU A 1 309 ? 13.711 -44.357 -7.045 1.00 20.89 307 LEU A C 1
ATOM 1680 O O . LEU A 1 309 ? 13.641 -44.775 -8.203 1.00 19.63 307 LEU A O 1
ATOM 1685 N N . LEU A 1 310 ? 12.651 -44.249 -6.247 1.00 19.57 308 LEU A N 1
ATOM 1686 C CA . LEU A 1 310 ? 11.280 -44.492 -6.719 1.00 17.00 308 LEU A CA 1
ATOM 1687 C C . LEU A 1 310 ? 10.443 -43.205 -6.652 1.00 18.28 308 LEU A C 1
ATOM 1688 O O . LEU A 1 310 ? 10.367 -42.550 -5.598 1.00 18.50 308 LEU A O 1
ATOM 1693 N N . ASN A 1 311 ? 9.828 -42.840 -7.774 1.00 17.46 309 ASN A N 1
ATOM 1694 C CA . ASN A 1 311 ? 8.854 -41.743 -7.813 1.00 22.02 309 ASN A CA 1
ATOM 1695 C C . ASN A 1 311 ? 7.752 -42.071 -8.830 1.00 18.84 309 ASN A C 1
ATOM 1696 O O . ASN A 1 311 ? 7.666 -43.210 -9.300 1.00 16.27 309 ASN A O 1
ATOM 1701 N N . GLU A 1 312 ? 6.897 -41.103 -9.163 1.00 16.05 310 GLU A N 1
ATOM 1702 C CA . GLU A 1 312 ? 5.808 -41.400 -10.100 1.00 18.38 310 GLU A CA 1
ATOM 1703 C C . GLU A 1 312 ? 6.306 -41.660 -11.516 1.00 19.81 310 GLU A C 1
ATOM 1704 O O . GLU A 1 312 ? 5.610 -42.298 -12.315 1.00 15.52 310 GLU A O 1
ATOM 1710 N N . TYR A 1 313 ? 7.507 -41.170 -11.819 1.00 18.68 311 TYR A N 1
ATOM 1711 C CA . TYR A 1 313 ? 8.036 -41.234 -13.178 1.00 15.94 311 TYR A CA 1
ATOM 1712 C C . TYR A 1 313 ? 8.774 -42.531 -13.491 1.00 16.45 311 TYR A C 1
ATOM 1713 O O . TYR A 1 313 ? 8.883 -42.921 -14.661 1.00 19.00 311 TYR A O 1
ATOM 1722 N N . GLY A 1 314 ? 9.277 -43.209 -12.460 1.00 18.73 312 GLY A N 1
ATOM 1723 C CA . GLY A 1 314 ? 9.959 -44.475 -12.712 1.00 17.60 312 GLY A CA 1
ATOM 1724 C C . GLY A 1 314 ? 10.662 -45.071 -11.508 1.00 16.68 312 GLY A C 1
ATOM 1725 O O . GLY A 1 314 ? 10.619 -44.506 -10.411 1.00 15.87 312 GLY A O 1
ATOM 1726 N N . LEU A 1 315 ? 11.279 -46.232 -11.723 1.00 17.37 313 LEU A N 1
ATOM 1727 C CA . LEU A 1 315 ? 12.147 -46.877 -10.737 1.00 17.79 313 LEU A CA 1
ATOM 1728 C C . LEU A 1 315 ? 13.559 -46.789 -11.299 1.00 18.63 313 LEU A C 1
ATOM 1729 O O . LEU A 1 315 ? 13.816 -47.310 -12.389 1.00 19.52 313 LEU A O 1
ATOM 1734 N N . PHE A 1 316 ? 14.471 -46.122 -10.580 1.00 18.49 314 PHE A N 1
ATOM 1735 C CA . PHE A 1 316 ? 15.801 -45.812 -11.130 1.00 16.43 314 PHE A CA 1
ATOM 1736 C C . PHE A 1 316 ? 16.910 -46.414 -10.260 1.00 18.88 314 PHE A C 1
ATOM 1737 O O . PHE A 1 316 ? 16.933 -46.203 -9.052 1.00 21.40 314 PHE A O 1
ATOM 1745 N N . LYS A 1 317 ? 17.815 -47.172 -10.878 1.00 19.27 315 LYS A N 1
ATOM 1746 C CA . LYS A 1 317 ? 18.869 -47.858 -10.134 1.00 21.67 315 LYS A CA 1
ATOM 1747 C C . LYS A 1 317 ? 20.101 -46.971 -10.044 1.00 28.51 315 LYS A C 1
ATOM 1748 O O . LYS A 1 317 ? 20.824 -46.804 -11.027 1.00 24.67 315 LYS A O 1
ATOM 1754 N N . LEU A 1 318 ? 20.331 -46.407 -8.859 1.00 26.05 316 LEU A N 1
ATOM 1755 C CA . LEU A 1 318 ? 21.387 -45.413 -8.672 1.00 31.18 316 LEU A CA 1
ATOM 1756 C C . LEU A 1 318 ? 22.742 -46.047 -8.378 1.00 38.37 316 LEU A C 1
ATOM 1757 O O . LEU A 1 318 ? 23.779 -45.480 -8.719 1.00 43.09 316 LEU A O 1
ATOM 1762 N N . GLY A 1 319 ? 22.727 -47.219 -7.744 1.00 42.06 317 GLY A N 1
ATOM 1763 C CA . GLY A 1 319 ? 23.952 -47.916 -7.387 1.00 50.33 317 GLY A CA 1
ATOM 1764 C C . GLY A 1 319 ? 24.297 -47.799 -5.912 1.00 57.32 317 GLY A C 1
ATOM 1765 O O . GLY A 1 319 ? 23.416 -47.830 -5.052 1.00 60.25 317 GLY A O 1
ATOM 1766 N N . THR A 1 320 ? 25.585 -47.663 -5.612 1.00 66.30 318 THR A N 1
ATOM 1767 C CA . THR A 1 320 ? 26.033 -47.521 -4.230 1.00 76.38 318 THR A CA 1
ATOM 1768 C C . THR A 1 320 ? 25.806 -46.094 -3.731 1.00 87.36 318 THR A C 1
ATOM 1769 O O . THR A 1 320 ? 25.682 -45.168 -4.533 1.00 82.76 318 THR A O 1
ATOM 1773 N N . PRO A 1 321 ? 25.750 -45.914 -2.400 1.00 91.60 319 PRO A N 1
ATOM 1774 C CA . PRO A 1 321 ? 25.455 -44.616 -1.778 1.00 91.70 319 PRO A CA 1
ATOM 1775 C C . PRO A 1 321 ? 26.333 -43.473 -2.289 1.00 92.07 319 PRO A C 1
ATOM 1776 O O . PRO A 1 321 ? 25.885 -42.325 -2.309 1.00 90.93 319 PRO A O 1
ATOM 1780 N N . GLU A 1 322 ? 27.562 -43.780 -2.692 1.00 82.69 320 GLU A N 1
ATOM 1781 C CA . GLU A 1 322 ? 28.474 -42.755 -3.189 1.00 85.37 320 GLU A CA 1
ATOM 1782 C C . GLU A 1 322 ? 28.203 -42.422 -4.653 1.00 83.79 320 GLU A C 1
ATOM 1783 O O . GLU A 1 322 ? 28.198 -41.253 -5.042 1.00 81.12 320 GLU A O 1
ATOM 1789 N N . GLU A 1 323 ? 27.979 -43.455 -5.459 1.00 86.40 321 GLU A N 1
ATOM 1790 C CA . GLU A 1 323 ? 27.668 -43.276 -6.873 1.00 78.94 321 GLU A CA 1
ATOM 1791 C C . GLU A 1 323 ? 26.441 -42.386 -7.049 1.00 76.07 321 GLU A C 1
ATOM 1792 O O . GLU A 1 323 ? 26.326 -41.654 -8.032 1.00 75.75 321 GLU A O 1
ATOM 1798 N N . ALA A 1 324 ? 25.530 -42.453 -6.083 1.00 78.27 322 ALA A N 1
ATOM 1799 C CA . ALA A 1 324 ? 24.317 -41.641 -6.099 1.00 77.84 322 ALA A CA 1
ATOM 1800 C C . ALA A 1 324 ? 24.635 -40.159 -5.915 1.00 83.17 322 ALA A C 1
ATOM 1801 O O . ALA A 1 324 ? 24.094 -39.305 -6.620 1.00 75.75 322 ALA A O 1
ATOM 1803 N N . ARG A 1 325 ? 25.512 -39.864 -4.959 1.00 86.66 323 ARG A N 1
ATOM 1804 C CA . ARG A 1 325 ? 25.900 -38.490 -4.666 1.00 74.63 323 ARG A CA 1
ATOM 1805 C C . ARG A 1 325 ? 26.579 -37.837 -5.867 1.00 69.10 323 ARG A C 1
ATOM 1806 O O . ARG A 1 325 ? 26.100 -36.830 -6.389 1.00 76.25 323 ARG A O 1
ATOM 1808 N N . GLY A 1 335 ? 17.783 -29.214 -8.807 1.00 83.55 333 GLY A N 1
ATOM 1809 C CA . GLY A 1 335 ? 17.673 -28.707 -7.453 1.00 82.71 333 GLY A CA 1
ATOM 1810 C C . GLY A 1 335 ? 16.236 -28.664 -6.977 1.00 78.40 333 GLY A C 1
ATOM 1811 O O . GLY A 1 335 ? 15.971 -28.575 -5.779 1.00 81.86 333 GLY A O 1
ATOM 1812 N N . LYS A 1 336 ? 15.305 -28.726 -7.923 1.00 74.51 334 LYS A N 1
ATOM 1813 C CA . LYS A 1 336 ? 13.881 -28.713 -7.604 1.00 78.14 334 LYS A CA 1
ATOM 1814 C C . LYS A 1 336 ? 13.394 -30.118 -7.272 1.00 62.64 334 LYS A C 1
ATOM 1815 O O . LYS A 1 336 ? 12.448 -30.295 -6.510 1.00 71.36 334 LYS A O 1
ATOM 1817 N N . ASN A 1 337 ? 14.058 -31.107 -7.853 1.00 32.89 335 ASN A N 1
ATOM 1818 C CA . ASN A 1 337 ? 13.684 -32.508 -7.712 1.00 23.57 335 ASN A CA 1
ATOM 1819 C C . ASN A 1 337 ? 14.901 -33.358 -8.062 1.00 24.53 335 ASN A C 1
ATOM 1820 O O . ASN A 1 337 ? 15.972 -32.815 -8.329 1.00 28.10 335 ASN A O 1
ATOM 1825 N N . ALA A 1 338 ? 14.748 -34.679 -8.066 1.00 26.16 336 ALA A N 1
ATOM 1826 C CA . ALA A 1 338 ? 15.870 -35.581 -8.332 1.00 32.83 336 ALA A CA 1
ATOM 1827 C C . ALA A 1 338 ? 16.462 -35.451 -9.746 1.00 33.00 336 ALA A C 1
ATOM 1828 O O . ALA A 1 338 ? 17.581 -35.911 -9.995 1.00 28.79 336 ALA A O 1
ATOM 1830 N N . GLY A 1 339 ? 15.711 -34.848 -10.669 1.00 27.67 337 GLY A N 1
ATOM 1831 C CA . GLY A 1 339 ? 16.194 -34.644 -12.024 1.00 27.21 337 GLY A CA 1
ATOM 1832 C C . GLY A 1 339 ? 15.173 -34.884 -13.126 1.00 24.94 337 GLY A C 1
ATOM 1833 O O . GLY A 1 339 ? 15.428 -35.657 -14.045 1.00 23.13 337 GLY A O 1
ATOM 1834 N N . GLU A 1 340 ? 14.025 -34.215 -13.040 1.00 24.42 338 GLU A N 1
ATOM 1835 C CA . GLU A 1 340 ? 12.998 -34.291 -14.081 1.00 22.15 338 GLU A CA 1
ATOM 1836 C C . GLU A 1 340 ? 12.558 -32.896 -14.529 1.00 22.76 338 GLU A C 1
ATOM 1837 O O . GLU A 1 340 ? 12.466 -31.973 -13.716 1.00 20.88 338 GLU A O 1
ATOM 1843 N N . GLU A 1 341 ? 12.264 -32.743 -15.818 1.00 20.52 339 GLU A N 1
ATOM 1844 C CA A GLU A 1 341 ? 11.707 -31.494 -16.330 0.60 19.20 339 GLU A CA 1
ATOM 1845 C CA B GLU A 1 341 ? 11.689 -31.493 -16.324 0.40 21.84 339 GLU A CA 1
ATOM 1846 C C . GLU A 1 341 ? 10.488 -31.793 -17.210 1.00 18.52 339 GLU A C 1
ATOM 1847 O O . GLU A 1 341 ? 10.537 -32.679 -18.068 1.00 20.55 339 GLU A O 1
ATOM 1858 N N . LEU A 1 342 ? 9.397 -31.067 -16.981 1.00 20.01 340 LEU A N 1
ATOM 1859 C CA . LEU A 1 342 ? 8.152 -31.298 -17.726 1.00 19.82 340 LEU A CA 1
ATOM 1860 C C . LEU A 1 342 ? 7.753 -32.777 -17.720 1.00 21.21 340 LEU A C 1
ATOM 1861 O O . LEU A 1 342 ? 7.242 -33.291 -18.718 1.00 21.69 340 LEU A O 1
ATOM 1866 N N . GLY A 1 343 ? 7.989 -33.458 -16.597 1.00 16.49 341 GLY A N 1
ATOM 1867 C CA . GLY A 1 343 ? 7.527 -34.833 -16.435 1.00 18.22 341 GLY A CA 1
ATOM 1868 C C . GLY A 1 343 ? 8.432 -35.904 -17.026 1.00 19.50 341 GLY A C 1
ATOM 1869 O O . GLY A 1 343 ? 8.057 -37.076 -17.071 1.00 18.07 341 GLY A O 1
ATOM 1870 N N . VAL A 1 344 ? 9.618 -35.499 -17.486 1.00 17.03 342 VAL A N 1
ATOM 1871 C CA . VAL A 1 344 ? 10.566 -36.402 -18.151 1.00 15.32 342 VAL A CA 1
ATOM 1872 C C . VAL A 1 344 ? 11.917 -36.352 -17.436 1.00 17.68 342 VAL A C 1
ATOM 1873 O O . VAL A 1 344 ? 12.490 -35.273 -17.250 1.00 20.07 342 VAL A O 1
ATOM 1877 N N . PRO A 1 345 ? 12.437 -37.517 -17.015 1.00 20.25 343 PRO A N 1
ATOM 1878 C CA . PRO A 1 345 ? 13.763 -37.519 -16.373 1.00 16.60 343 PRO A CA 1
ATOM 1879 C C . PRO A 1 345 ? 14.853 -37.050 -17.336 1.00 20.74 343 PRO A C 1
ATOM 1880 O O . PRO A 1 345 ? 14.827 -37.410 -18.524 1.00 19.23 343 PRO A O 1
ATOM 1884 N N . LYS A 1 346 ? 15.791 -36.250 -16.839 1.00 20.92 344 LYS A N 1
ATOM 1885 C CA . LYS A 1 346 ? 16.973 -35.878 -17.624 1.00 20.74 344 LYS A CA 1
ATOM 1886 C C . LYS A 1 346 ? 17.728 -37.135 -18.040 1.00 22.75 344 LYS A C 1
ATOM 1887 O O . LYS A 1 346 ? 17.639 -38.163 -17.370 1.00 21.84 344 LYS A O 1
ATOM 1893 N N . ASP A 1 347 ? 18.448 -37.070 -19.158 1.00 21.73 345 ASP A N 1
ATOM 1894 C CA . ASP A 1 347 ? 19.094 -38.255 -19.723 1.00 21.75 345 ASP A CA 1
ATOM 1895 C C . ASP A 1 347 ? 19.942 -39.057 -18.724 1.00 25.98 345 ASP A C 1
ATOM 1896 O O . ASP A 1 347 ? 19.929 -40.291 -18.739 1.00 26.29 345 ASP A O 1
ATOM 1901 N N . GLU A 1 348 ? 20.675 -38.361 -17.863 1.00 23.29 346 GLU A N 1
ATOM 1902 C CA . GLU A 1 348 ? 21.546 -39.037 -16.904 1.00 26.08 346 GLU A CA 1
ATOM 1903 C C . GLU A 1 348 ? 20.754 -39.924 -15.933 1.00 25.91 346 GLU A C 1
ATOM 1904 O O . GLU A 1 348 ? 21.225 -40.988 -15.511 1.00 24.20 346 GLU A O 1
ATOM 1910 N N . LEU A 1 349 ? 19.545 -39.490 -15.600 1.00 23.47 347 LEU A N 1
ATOM 1911 C CA . LEU A 1 349 ? 18.654 -40.275 -14.745 1.00 25.23 347 LEU A CA 1
ATOM 1912 C C . LEU A 1 349 ? 17.880 -41.321 -15.558 1.00 27.06 347 LEU A C 1
ATOM 1913 O O . LEU A 1 349 ? 17.723 -42.475 -15.137 1.00 21.29 347 LEU A O 1
ATOM 1918 N N . GLU A 1 350 ? 17.414 -40.932 -16.739 1.00 23.65 348 GLU A N 1
ATOM 1919 C CA . GLU A 1 350 ? 16.712 -41.872 -17.612 1.00 19.80 348 GLU A CA 1
ATOM 1920 C C . GLU A 1 350 ? 17.564 -43.111 -17.904 1.00 20.15 348 GLU A C 1
ATOM 1921 O O . GLU A 1 350 ? 17.040 -44.223 -17.987 1.00 25.03 348 GLU A O 1
ATOM 1927 N N . ASP A 1 351 ? 18.878 -42.927 -18.035 1.00 21.50 349 ASP A N 1
ATOM 1928 C CA . ASP A 1 351 ? 19.793 -44.044 -18.279 1.00 30.61 349 ASP A CA 1
ATOM 1929 C C . ASP A 1 351 ? 19.763 -45.087 -17.155 1.00 29.47 349 ASP A C 1
ATOM 1930 O O . ASP A 1 351 ? 20.148 -46.245 -17.363 1.00 27.43 349 ASP A O 1
ATOM 1935 N N . LYS A 1 352 ? 19.330 -44.668 -15.969 1.00 24.75 350 LYS A N 1
ATOM 1936 C CA . LYS A 1 352 ? 19.269 -45.556 -14.799 1.00 25.82 350 LYS A CA 1
ATOM 1937 C C . LYS A 1 352 ? 17.944 -46.310 -14.679 1.00 22.50 350 LYS A C 1
ATOM 1938 O O . LYS A 1 352 ? 17.778 -47.133 -13.774 1.00 20.77 350 LYS A O 1
ATOM 1944 N N . ARG A 1 353 ? 17.001 -46.032 -15.578 1.00 18.11 351 ARG A N 1
ATOM 1945 C CA . ARG A 1 353 ? 15.657 -46.596 -15.453 1.00 18.97 351 ARG A CA 1
ATOM 1946 C C . ARG A 1 353 ? 15.640 -48.122 -15.537 1.00 21.80 351 ARG A C 1
ATOM 1947 O O . ARG A 1 353 ? 16.247 -48.717 -16.432 1.00 19.47 351 ARG A O 1
ATOM 1955 N N . VAL A 1 354 ? 14.937 -48.750 -14.599 1.00 17.86 352 VAL A N 1
ATOM 1956 C CA . VAL A 1 354 ? 14.565 -50.152 -14.739 1.00 18.92 352 VAL A CA 1
ATOM 1957 C C . VAL A 1 354 ? 13.135 -50.160 -15.270 1.00 18.47 352 VAL A C 1
ATOM 1958 O O . VAL A 1 354 ? 12.194 -49.775 -14.560 1.00 20.15 352 VAL A O 1
ATOM 1962 N N . GLU A 1 355 ? 12.970 -50.573 -16.523 1.00 21.00 353 GLU A N 1
ATOM 1963 C CA . GLU A 1 355 ? 11.646 -50.582 -17.134 1.00 24.95 353 GLU A CA 1
ATOM 1964 C C . GLU A 1 355 ? 10.690 -51.513 -16.394 1.00 24.20 353 GLU A C 1
ATOM 1965 O O . GLU A 1 355 ? 11.061 -52.630 -16.029 1.00 23.36 353 GLU A O 1
ATOM 1971 N N . VAL A 1 356 ? 9.464 -51.048 -16.163 1.00 19.21 354 VAL A N 1
ATOM 1972 C CA . VAL A 1 356 ? 8.432 -51.896 -15.563 1.00 21.25 354 VAL A CA 1
ATOM 1973 C C . VAL A 1 356 ? 7.122 -51.791 -16.344 1.00 27.30 354 VAL A C 1
ATOM 1974 O O . VAL A 1 356 ? 6.852 -50.758 -16.952 1.00 23.81 354 VAL A O 1
ATOM 1978 N N . ARG A 1 357 ? 6.319 -52.856 -16.330 1.00 19.52 355 ARG A N 1
ATOM 1979 C CA . ARG A 1 357 ? 5.030 -52.834 -17.016 1.00 20.45 355 ARG A CA 1
ATOM 1980 C C . ARG A 1 357 ? 3.857 -52.908 -16.050 1.00 22.23 355 ARG A C 1
ATOM 1981 O O . ARG A 1 357 ? 2.720 -52.612 -16.428 1.00 21.36 355 ARG A O 1
ATOM 1989 N N . SER A 1 358 ? 4.128 -53.299 -14.808 1.00 20.95 356 SER A N 1
ATOM 1990 C CA . SER A 1 358 ? 3.072 -53.494 -13.805 1.00 20.53 356 SER A CA 1
ATOM 1991 C C . SER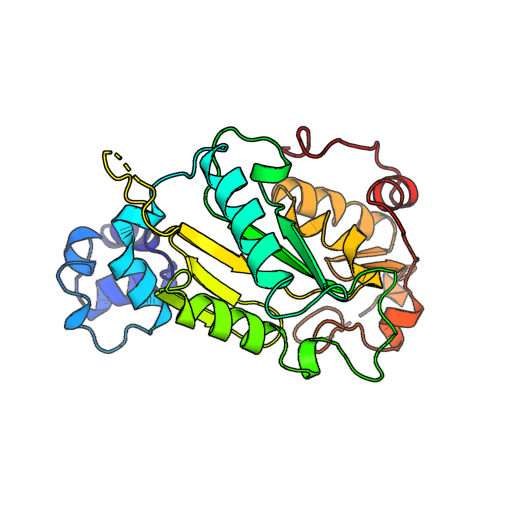 A 1 358 ? 3.505 -53.025 -12.418 1.00 23.54 356 SER A C 1
ATOM 1992 O O . SER A 1 358 ? 4.711 -52.900 -12.144 1.00 19.33 356 SER A O 1
ATOM 1995 N N . GLU A 1 359 ? 2.533 -52.767 -11.540 1.00 17.87 357 GLU A N 1
ATOM 1996 C CA . GLU A 1 359 ? 2.854 -52.498 -10.135 1.00 19.94 357 GLU A CA 1
ATOM 1997 C C . GLU A 1 359 ? 3.619 -53.674 -9.529 1.00 19.49 357 GLU A C 1
ATOM 1998 O O . GLU A 1 359 ? 4.591 -53.477 -8.788 1.00 21.47 357 GLU A O 1
ATOM 2004 N N . GLN A 1 360 ? 3.176 -54.894 -9.836 1.00 18.58 358 GLN A N 1
ATOM 2005 C CA A GLN A 1 360 ? 3.834 -56.104 -9.322 0.60 19.80 358 GLN A CA 1
ATOM 2006 C CA B GLN A 1 360 ? 3.830 -56.102 -9.331 0.40 19.92 358 GLN A CA 1
ATOM 2007 C C . GLN A 1 360 ? 5.335 -56.115 -9.623 1.00 20.63 358 GLN A C 1
ATOM 2008 O O . GLN A 1 360 ? 6.143 -56.551 -8.783 1.00 22.54 358 GLN A O 1
ATOM 2019 N N . ASP A 1 361 ? 5.720 -55.650 -10.814 1.00 19.49 359 ASP A N 1
ATOM 2020 C CA . ASP A 1 361 ? 7.144 -55.589 -11.171 1.00 21.57 359 ASP A CA 1
ATOM 2021 C C . ASP A 1 361 ? 7.945 -54.818 -10.114 1.00 23.54 359 ASP A C 1
ATOM 2022 O O . ASP A 1 361 ? 9.047 -55.222 -9.740 1.00 21.51 359 ASP A O 1
ATOM 2027 N N . VAL A 1 362 ? 7.404 -53.683 -9.675 1.00 18.74 360 VAL A N 1
ATOM 2028 C CA . VAL A 1 362 ? 8.088 -52.829 -8.696 1.00 19.47 360 VAL A CA 1
ATOM 2029 C C . VAL A 1 362 ? 8.242 -53.522 -7.337 1.00 21.95 360 VAL A C 1
ATOM 2030 O O . VAL A 1 362 ? 9.328 -53.503 -6.743 1.00 19.21 360 VAL A O 1
ATOM 2034 N N . PHE A 1 363 ? 7.163 -54.124 -6.839 1.00 17.66 361 PHE A N 1
ATOM 2035 C CA . PHE A 1 363 ? 7.236 -54.901 -5.597 1.00 17.84 361 PHE A CA 1
ATOM 2036 C C . PHE A 1 363 ? 8.361 -55.947 -5.711 1.00 23.99 361 PHE A C 1
ATOM 2037 O O . PHE A 1 363 ? 9.184 -56.110 -4.797 1.00 19.94 361 PHE A O 1
ATOM 2045 N N . ASP A 1 364 ? 8.399 -56.653 -6.841 1.00 20.27 362 ASP A N 1
ATOM 2046 C CA . ASP A 1 364 ? 9.352 -57.760 -7.032 1.00 21.09 362 ASP A CA 1
ATOM 2047 C C . ASP A 1 364 ? 10.811 -57.301 -6.999 1.00 22.71 362 ASP A C 1
ATOM 2048 O O . ASP A 1 364 ? 11.650 -57.918 -6.342 1.00 24.12 362 ASP A O 1
ATOM 2053 N N . VAL A 1 365 ? 11.117 -56.231 -7.729 1.00 20.56 363 VAL A N 1
ATOM 2054 C CA . VAL A 1 365 ? 12.486 -55.714 -7.794 1.00 20.29 363 VAL A CA 1
ATOM 2055 C C . VAL A 1 365 ? 12.928 -55.197 -6.423 1.00 26.82 363 VAL A C 1
ATOM 2056 O O . VAL A 1 365 ? 14.117 -55.250 -6.076 1.00 22.37 363 VAL A O 1
ATOM 2060 N N . LEU A 1 366 ? 11.970 -54.720 -5.632 1.00 24.77 364 LEU A N 1
ATOM 2061 C CA . LEU A 1 366 ? 12.296 -54.183 -4.308 1.00 22.24 364 LEU A CA 1
ATOM 2062 C C . LEU A 1 366 ? 12.222 -55.236 -3.199 1.00 26.92 364 LEU A C 1
ATOM 2063 O O . LEU A 1 366 ? 12.416 -54.925 -2.020 1.00 30.50 364 LEU A O 1
ATOM 2068 N N . GLY A 1 367 ? 11.934 -56.477 -3.577 1.00 22.40 365 GLY A N 1
ATOM 2069 C CA . GLY A 1 367 ? 11.837 -57.565 -2.616 1.00 28.20 365 GLY A CA 1
ATOM 2070 C C . GLY A 1 367 ? 10.710 -57.457 -1.604 1.00 30.64 365 GLY A C 1
ATOM 2071 O O . GLY A 1 367 ? 10.847 -57.932 -0.474 1.00 28.56 365 GLY A O 1
ATOM 2072 N N . MET A 1 368 ? 9.596 -56.843 -2.002 1.00 25.74 366 MET A N 1
ATOM 2073 C CA . MET A 1 368 ? 8.429 -56.684 -1.134 1.00 27.03 366 MET A CA 1
ATOM 2074 C C . MET A 1 368 ? 7.268 -57.532 -1.633 1.00 26.48 366 MET A C 1
ATOM 2075 O O . MET A 1 368 ? 7.030 -57.602 -2.831 1.00 26.45 366 MET A O 1
ATOM 2080 N N . PRO A 1 369 ? 6.514 -58.149 -0.710 1.00 31.01 367 PRO A N 1
ATOM 2081 C CA . PRO A 1 369 ? 5.330 -58.930 -1.095 1.00 32.23 367 PRO A CA 1
ATOM 2082 C C . PRO A 1 369 ? 4.284 -58.043 -1.760 1.00 29.05 367 PRO A C 1
ATOM 2083 O O . PRO A 1 369 ? 4.003 -56.966 -1.238 1.00 29.09 367 PRO A O 1
ATOM 2087 N N . TYR A 1 370 ? 3.702 -58.492 -2.867 1.00 27.60 368 TYR A N 1
ATOM 2088 C CA . TYR A 1 370 ? 2.645 -57.728 -3.527 1.00 29.65 368 TYR A CA 1
ATOM 2089 C C . TYR A 1 370 ? 1.487 -57.455 -2.573 1.00 30.95 368 TYR A C 1
ATOM 2090 O O . TYR A 1 370 ? 1.077 -58.339 -1.819 1.00 25.87 368 TYR A O 1
ATOM 2099 N N . ALA A 1 371 ? 0.959 -56.234 -2.614 1.00 26.04 369 ALA A N 1
ATOM 2100 C CA . ALA A 1 371 ? -0.246 -55.886 -1.861 1.00 28.35 369 ALA A CA 1
ATOM 2101 C C . ALA A 1 371 ? -1.294 -55.311 -2.807 1.00 27.46 369 ALA A C 1
ATOM 2102 O O . ALA A 1 371 ? -0.990 -54.417 -3.602 1.00 25.73 369 ALA A O 1
ATOM 2104 N N . LYS A 1 372 ? -2.519 -55.825 -2.745 1.00 25.00 370 LYS A N 1
ATOM 2105 C CA . LYS A 1 372 ? -3.616 -55.235 -3.527 1.00 27.97 370 LYS A CA 1
ATOM 2106 C C . LYS A 1 372 ? -3.849 -53.798 -3.055 1.00 23.97 370 LYS A C 1
ATOM 2107 O O . LYS A 1 372 ? -3.567 -53.480 -1.907 1.00 25.23 370 LYS A O 1
ATOM 2113 N N . PRO A 1 373 ? -4.371 -52.925 -3.934 1.00 24.08 371 PRO A N 1
ATOM 2114 C CA . PRO A 1 373 ? -4.672 -51.541 -3.523 1.00 24.45 371 PRO A CA 1
ATOM 2115 C C . PRO A 1 373 ? -5.448 -51.420 -2.204 1.00 26.68 371 PRO A C 1
ATOM 2116 O O . PRO A 1 373 ? -5.133 -50.563 -1.374 1.00 26.93 371 PRO A O 1
ATOM 2120 N N . GLU A 1 374 ? -6.452 -52.269 -2.005 1.00 26.04 372 GLU A N 1
ATOM 2121 C CA . GLU A 1 374 ? -7.261 -52.209 -0.786 1.00 27.63 372 GLU A CA 1
ATOM 2122 C C . GLU A 1 374 ? -6.492 -52.600 0.476 1.00 30.45 372 GLU A C 1
ATOM 2123 O O . GLU A 1 374 ? -6.985 -52.421 1.585 1.00 33.67 372 GLU A O 1
ATOM 2129 N N . ASN A 1 375 ? -5.294 -53.147 0.307 1.00 26.80 373 ASN A N 1
ATOM 2130 C CA . ASN A 1 375 ? -4.435 -53.467 1.439 1.00 29.36 373 ASN A CA 1
ATOM 2131 C C . ASN A 1 375 ? -3.227 -52.533 1.556 1.00 34.35 373 ASN A C 1
ATOM 2132 O O . ASN A 1 375 ? -2.192 -52.896 2.122 1.00 34.21 373 ASN A O 1
ATOM 2137 N N . ARG A 1 376 ? -3.356 -51.324 1.020 1.00 28.89 374 ARG A N 1
ATOM 2138 C CA . ARG A 1 376 ? -2.263 -50.360 1.097 1.00 27.05 374 ARG A CA 1
ATOM 2139 C C . ARG A 1 376 ? -2.577 -49.218 2.067 1.00 25.99 374 ARG A C 1
ATOM 2140 O O . ARG A 1 376 ? -2.445 -48.048 1.718 1.00 27.84 374 ARG A O 1
ATOM 2148 N N . ASP A 1 377 ? -2.984 -49.569 3.289 1.00 26.40 375 ASP A N 1
ATOM 2149 C CA . ASP A 1 377 ? -3.253 -48.565 4.320 1.00 31.69 375 ASP A CA 1
ATOM 2150 C C . ASP A 1 377 ? -2.470 -48.830 5.616 1.00 34.84 375 ASP A C 1
ATOM 2151 O O . ASP A 1 377 ? -3.067 -49.019 6.678 1.00 34.51 375 ASP A O 1
ATOM 2156 N N . PRO A 1 378 ? -1.128 -48.822 5.539 1.00 42.64 376 PRO A N 1
ATOM 2157 C CA . PRO A 1 378 ? -0.319 -49.106 6.732 1.00 47.94 376 PRO A CA 1
ATOM 2158 C C . PRO A 1 378 ? -0.355 -47.979 7.767 1.00 54.28 376 PRO A C 1
ATOM 2159 O O . PRO A 1 378 ? -0.693 -46.828 7.475 1.00 48.07 376 PRO A O 1
#

Nearest PDB structures (foldseek):
  4p4m-assembly1_A  TM=1.004E+00  e=6.952E-56  Leishmania infantum
  4p4o-assembly1_A  TM=9.925E-01  e=9.482E-54  Leishmania infantum
  4p4p-assembly1_A  TM=9.933E-01  e=3.545E-53  Leishmania infantum
  4jwn-assembly1_A  TM=9.063E-01  e=3.351E-24  Homo sapiens
  3rh6-assembly1_A  TM=9.078E-01  e=3.156E-24  Homo sapiens

B-factor: mean 33.46, std 17.83, range [11.91, 124.29]